Protein 4XE2 (pdb70)

Sequence (221 aa):
GRDLYDDMMAESSQVEERFTTFQAEINQLMSSLIINTFYSNKEVFLRELISSSNASDALDKIRYQSLTDASVLESKTTELEIKKIIPDKTAKKTLTLIDSGIGMTKTDMMMVKNLGTIARSGTKNFMEQLQSGAADISMIGQFGVGFYSAYLVADTVIIVHSKNNDDEEQYVWESSAGGEEFTIALDHTEPLGRGTKIVLHMKEDQLDYLDETTKIKNLVKKHSEFIQYPISSLLLLTTIIKK

Structure (mmCIF, N/CA/C/O backbone):
data_4XE2
#
_entry.id   4XE2
#
_cell.length_a   41.913
_cell.length_b   46.630
_cell.length_c   59.787
_cell.angle_alpha   90.00
_cell.angle_beta   107.12
_cell.angle_gamma   90.00
#
_symmetry.space_group_name_H-M   'P 1 21 1'
#
loop_
_entity.id
_entity.type
_entity.pdbx_description
1 polymer 'Heat shock cognate 90 kDa protein'
2 water water
#
loop_
_atom_site.group_PDB
_atom_site.id
_atom_site.type_symbol
_atom_site.label_atom_id
_atom_site.label_alt_id
_atom_site.label_comp_id
_atom_site.label_asym_id
_atom_site.label_entity_id
_atom_site.label_seq_id
_atom_site.pdbx_PDB_ins_code
_atom_site.Cartn_x
_atom_site.Cartn_y
_atom_site.Cartn_z
_atom_site.occupancy
_atom_site.B_iso_or_equiv
_atom_site.auth_seq_id
_atom_site.auth_comp_id
_atom_site.auth_asym_id
_atom_site.auth_atom_id
_atom_site.pdbx_PDB_model_num
ATOM 1 N N . GLY A 1 22 ? 7.697 10.130 58.390 0.50 23.20 -14 GLY A N 1
ATOM 2 C CA . GLY A 1 22 ? 7.518 11.534 57.927 0.50 22.87 -14 GLY A CA 1
ATOM 3 C C . GLY A 1 22 ? 7.338 11.632 56.428 0.50 22.82 -14 GLY A C 1
ATOM 4 O O . GLY A 1 22 ? 6.877 12.648 55.920 0.50 22.60 -14 GLY A O 1
ATOM 5 N N . ARG A 1 23 ? 7.714 10.576 55.716 0.50 22.83 -13 ARG A N 1
ATOM 6 C CA . ARG A 1 23 ? 7.508 10.521 54.272 1.00 23.18 -13 ARG A CA 1
ATOM 7 C C . ARG A 1 23 ? 6.060 10.187 53.974 1.00 22.51 -13 ARG A C 1
ATOM 8 O O . ARG A 1 23 ? 5.484 9.274 54.574 1.00 23.04 -13 ARG A O 1
ATOM 16 N N . ASP A 1 24 ? 5.473 10.929 53.043 1.00 21.42 -12 ASP A N 1
ATOM 17 C CA . ASP A 1 24 ? 4.040 10.848 52.803 1.00 20.75 -12 ASP A CA 1
ATOM 18 C C . ASP A 1 24 ? 3.636 11.237 51.380 1.00 20.07 -12 ASP A C 1
ATOM 19 O O . ASP A 1 24 ? 2.490 11.621 51.153 1.00 20.11 -12 ASP A O 1
ATOM 24 N N . LEU A 1 25 ? 4.555 11.119 50.420 1.00 19.70 -11 LEU A N 1
ATOM 25 C CA . LEU A 1 25 ? 4.263 11.526 49.040 1.00 18.81 -11 LEU A CA 1
ATOM 26 C C . LEU A 1 25 ? 3.041 10.808 48.464 1.00 18.37 -11 LEU A C 1
ATOM 27 O O . LEU A 1 25 ? 2.255 11.401 47.726 1.00 18.49 -11 LEU A O 1
ATOM 32 N N . TYR A 1 26 ? 2.881 9.541 48.830 1.00 18.10 -10 TYR A N 1
ATOM 33 C CA . TYR A 1 26 ? 1.789 8.725 48.325 1.00 18.63 -10 TYR A CA 1
ATOM 34 C C . TYR A 1 26 ? 0.690 8.482 49.352 1.00 19.55 -10 TYR A C 1
ATOM 35 O O . TYR A 1 26 ? -0.189 7.648 49.131 1.00 20.33 -10 TYR A O 1
ATOM 44 N N . ASP A 1 27 ? 0.735 9.198 50.472 1.00 20.40 -9 ASP A N 1
ATOM 45 C CA . ASP A 1 27 ? -0.319 9.064 51.475 1.00 21.35 -9 ASP A CA 1
ATOM 46 C C . ASP A 1 27 ? -1.611 9.699 50.968 1.00 21.88 -9 ASP A C 1
ATOM 47 O O . ASP A 1 27 ? -1.586 10.679 50.214 1.00 22.30 -9 ASP A O 1
ATOM 52 N N . ASP A 1 28 ? -2.744 9.123 51.361 1.00 22.34 -8 ASP A N 1
ATOM 53 C CA . ASP A 1 28 ? -4.042 9.722 51.062 1.00 22.84 -8 ASP A CA 1
ATOM 54 C C . ASP A 1 28 ? -4.213 11.004 51.867 1.00 23.38 -8 ASP A C 1
ATOM 55 O O . ASP A 1 28 ? -4.865 11.942 51.416 1.00 24.59 -8 ASP A O 1
ATOM 60 N N . MET A 1 37 ? 3.732 16.568 12.004 1.00 24.45 1 MET A N 1
ATOM 61 C CA A MET A 1 37 ? 3.672 17.515 13.112 0.50 23.73 1 MET A CA 1
ATOM 62 C CA B MET A 1 37 ? 3.617 17.542 13.089 0.50 23.87 1 MET A CA 1
ATOM 63 C C . MET A 1 37 ? 3.028 16.882 14.332 1.00 23.12 1 MET A C 1
ATOM 64 O O . MET A 1 37 ? 1.980 16.243 14.247 1.00 23.86 1 MET A O 1
ATOM 73 N N . ALA A 1 38 ? 3.688 17.043 15.474 1.00 21.15 2 ALA A N 1
ATOM 74 C CA . ALA A 1 38 ? 3.168 16.524 16.729 1.00 19.55 2 ALA A CA 1
ATOM 75 C C . ALA A 1 38 ? 2.426 17.645 17.432 1.00 18.42 2 ALA A C 1
ATOM 76 O O . ALA A 1 38 ? 2.833 18.804 17.354 1.00 17.93 2 ALA A O 1
ATOM 78 N N . GLU A 1 39 ? 1.332 17.310 18.103 1.00 17.21 3 GLU A N 1
ATOM 79 C CA . GLU A 1 39 ? 0.566 18.278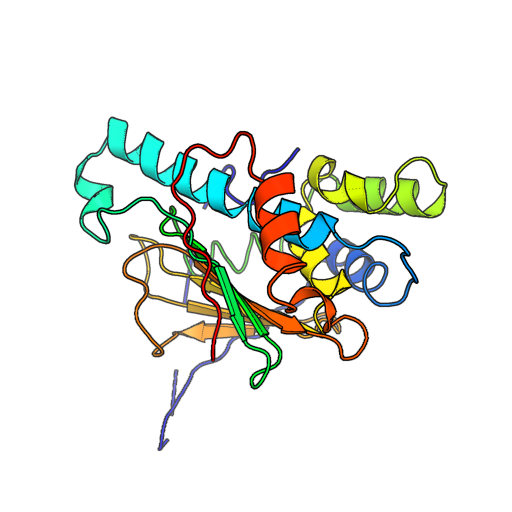 18.884 1.00 17.11 3 GLU A CA 1
ATOM 80 C C . GLU A 1 39 ? 0.525 17.814 20.324 1.00 16.56 3 GLU A C 1
ATOM 81 O O . GLU A 1 39 ? 0.400 16.607 20.606 1.00 17.71 3 GLU A O 1
ATOM 87 N N . SER A 1 40 ? 0.619 18.760 21.247 1.00 15.97 4 SER A N 1
ATOM 88 C CA A SER A 1 40 ? 0.581 18.443 22.673 0.50 15.49 4 SER A CA 1
ATOM 89 C CA B SER A 1 40 ? 0.542 18.431 22.656 0.50 15.82 4 SER A CA 1
ATOM 90 C C . SER A 1 40 ? -0.159 19.545 23.411 1.00 15.10 4 SER A C 1
ATOM 91 O O . SER A 1 40 ? 0.078 20.735 23.169 1.00 15.26 4 SER A O 1
ATOM 96 N N . GLN A 1 41 ? -1.039 19.150 24.316 1.00 14.76 5 GLN A N 1
ATOM 97 C CA . GLN A 1 41 ? -1.698 20.085 25.203 1.00 14.86 5 GLN A CA 1
ATOM 98 C C . GLN A 1 41 ? -0.913 20.094 26.511 1.00 14.39 5 GLN A C 1
ATOM 99 O O . GLN A 1 41 ? -0.716 19.043 27.132 1.00 16.00 5 GLN A O 1
ATOM 105 N N . VAL A 1 42 ? -0.477 21.277 26.929 1.00 13.56 6 VAL A N 1
ATOM 106 C CA . VAL A 1 42 ? 0.343 21.436 28.134 1.00 13.69 6 VAL A CA 1
ATOM 107 C C . VAL A 1 42 ? -0.383 22.360 29.114 1.00 13.68 6 VAL A C 1
ATOM 108 O O . VAL A 1 42 ? -0.929 23.392 28.721 1.00 15.05 6 VAL A O 1
ATOM 112 N N . GLU A 1 43 ? -0.417 21.984 30.386 1.00 13.98 7 GLU A N 1
ATOM 113 C CA A GLU A 1 43 ? -0.978 22.864 31.401 0.50 13.93 7 GLU A CA 1
ATOM 114 C CA B GLU A 1 43 ? -0.984 22.843 31.420 0.50 14.36 7 GLU A CA 1
ATOM 115 C C . GLU A 1 43 ? 0.109 23.323 32.363 1.00 14.28 7 GLU A C 1
ATOM 116 O O . GLU A 1 43 ? 0.941 22.530 32.798 1.00 13.43 7 GLU A O 1
ATOM 127 N N . ARG A 1 44 ? 0.096 24.616 32.666 1.00 14.76 8 ARG A N 1
ATOM 128 C CA . ARG A 1 44 ? 1.060 25.239 33.560 1.00 15.84 8 ARG A CA 1
ATOM 129 C C . ARG A 1 44 ? 0.416 25.450 34.915 1.00 15.73 8 ARG A C 1
ATOM 130 O O . ARG A 1 44 ? -0.759 25.832 35.004 1.00 16.70 8 ARG A O 1
ATOM 138 N N . PHE A 1 45 ? 1.199 25.224 35.962 1.00 14.87 9 PHE A N 1
ATOM 139 C CA . PHE A 1 45 ? 0.741 25.406 37.331 1.00 15.81 9 PHE A CA 1
ATOM 140 C C . PHE A 1 45 ? 1.793 26.163 38.110 1.00 15.66 9 PHE A C 1
ATOM 141 O O . PHE A 1 45 ? 2.982 26.126 37.780 1.00 16.53 9 PHE A O 1
ATOM 149 N N . THR A 1 46 ? 1.344 26.826 39.168 1.00 16.24 10 THR A N 1
ATOM 150 C CA A THR A 1 46 ? 2.199 27.584 40.072 0.50 16.08 10 THR A CA 1
ATOM 151 C CA B THR A 1 46 ? 2.262 27.527 40.042 0.50 16.13 10 THR A CA 1
ATOM 152 C C . THR A 1 46 ? 2.391 26.803 41.375 1.00 15.57 10 THR A C 1
ATOM 153 O O . THR A 1 46 ? 1.412 26.354 41.962 1.00 16.42 10 THR A O 1
ATOM 160 N N . PHE A 1 47 ? 3.631 26.679 41.841 1.00 15.35 11 PHE A N 1
ATOM 161 C CA . PHE A 1 47 ? 3.893 26.075 43.146 1.00 15.10 11 PHE A CA 1
ATOM 162 C C . PHE A 1 47 ? 3.251 26.872 44.278 1.00 15.39 11 PHE A C 1
ATOM 163 O O . PHE A 1 47 ? 3.272 28.106 44.273 1.00 15.72 11 PHE A O 1
ATOM 171 N N . GLN A 1 48 ? 2.670 26.162 45.236 1.00 15.47 12 GLN A N 1
ATOM 172 C CA . GLN A 1 48 ? 2.249 26.754 46.494 1.00 15.98 12 GLN A CA 1
ATOM 173 C C . GLN A 1 48 ? 3.423 27.580 47.060 1.00 16.03 12 GLN A C 1
ATOM 174 O O . GLN A 1 48 ? 4.590 27.202 46.904 1.00 15.85 12 GLN A O 1
ATOM 180 N N . ALA A 1 49 ? 3.114 28.701 47.708 1.00 16.50 13 ALA A N 1
ATOM 181 C CA . ALA A 1 49 ? 4.136 29.690 48.055 1.00 16.54 13 ALA A CA 1
ATOM 182 C C . ALA A 1 49 ? 5.301 29.148 48.894 1.00 16.50 13 ALA A C 1
ATOM 183 O O . ALA A 1 49 ? 6.452 29.466 48.617 1.00 16.29 13 ALA A O 1
ATOM 185 N N . GLU A 1 50 ? 4.997 28.354 49.918 1.00 16.39 14 GLU A N 1
ATOM 186 C CA . GLU A 1 50 ? 6.043 27.791 50.777 1.00 16.73 14 GLU A CA 1
ATOM 187 C C . GLU A 1 50 ? 6.883 26.730 50.055 1.00 16.03 14 GLU A C 1
ATOM 188 O O . GLU A 1 50 ? 8.083 26.619 50.297 1.00 16.32 14 GLU A O 1
ATOM 194 N N . ILE A 1 51 ? 6.257 25.965 49.162 1.00 15.25 15 ILE A N 1
ATOM 195 C CA . ILE A 1 51 ? 6.985 24.996 48.334 1.00 15.22 15 ILE A CA 1
ATOM 196 C C . ILE A 1 51 ? 7.938 25.744 47.405 1.00 15.42 15 ILE A C 1
ATOM 197 O O . ILE A 1 51 ? 9.097 25.359 47.261 1.00 15.43 15 ILE A O 1
ATOM 202 N N . ASN A 1 52 ? 7.465 26.836 46.806 1.00 15.81 16 ASN A N 1
ATOM 203 C CA . ASN A 1 52 ? 8.337 27.671 45.996 1.00 16.32 16 ASN A CA 1
ATOM 204 C C . ASN A 1 52 ? 9.542 28.173 46.797 1.00 16.60 16 ASN A C 1
ATOM 205 O O . ASN A 1 52 ? 10.679 28.100 46.330 1.00 16.03 16 ASN A O 1
ATOM 210 N N . GLN A 1 53 ? 9.277 28.670 48.008 1.00 16.44 17 GLN A N 1
ATOM 211 C CA . GLN A 1 53 ? 10.332 29.111 48.919 1.00 17.06 17 GLN A CA 1
ATOM 212 C C . GLN A 1 53 ? 11.336 27.990 49.205 1.00 16.42 17 GLN A C 1
ATOM 213 O O . GLN A 1 53 ? 12.549 28.212 49.179 1.00 16.56 17 GLN A O 1
ATOM 219 N N . LEU A 1 54 ? 10.825 26.788 49.469 1.00 15.52 18 LEU A N 1
ATOM 220 C CA . LEU A 1 54 ? 11.662 25.627 49.773 1.00 15.59 18 LEU A CA 1
ATOM 221 C C . LEU A 1 54 ? 12.558 25.267 48.600 1.00 15.60 18 LEU A C 1
ATOM 222 O O . LEU A 1 54 ? 13.755 25.018 48.773 1.00 15.41 18 LEU A O 1
ATOM 227 N N . MET A 1 55 ? 11.980 25.250 47.402 1.00 15.18 19 MET A N 1
ATOM 228 C CA . MET A 1 55 ? 12.767 24.968 46.209 1.00 16.00 19 MET A CA 1
ATOM 229 C C . MET A 1 55 ? 13.908 25.966 46.031 1.00 17.28 19 MET A C 1
ATOM 230 O O . MET A 1 55 ? 15.036 25.567 45.735 1.00 17.55 19 MET A O 1
ATOM 235 N N . SER A 1 56 ? 13.621 27.255 46.234 1.00 18.33 20 SER A N 1
ATOM 236 C CA A SER A 1 56 ? 14.642 28.301 46.148 0.50 19.28 20 SER A CA 1
ATOM 237 C CA B SER A 1 56 ? 14.649 28.292 46.138 0.50 19.37 20 SER A CA 1
ATOM 238 C C . SER A 1 56 ? 15.739 28.093 47.192 1.00 19.73 20 SER A C 1
ATOM 239 O O . SER A 1 56 ? 16.922 28.242 46.895 1.00 20.61 20 SER A O 1
ATOM 244 N N . LEU A 1 57 ? 15.334 27.756 48.415 1.00 19.68 21 LEU A N 1
ATOM 245 C CA . LEU A 1 57 ? 16.265 27.475 49.508 1.00 20.46 21 LEU A CA 1
ATOM 246 C C . LEU A 1 57 ? 17.178 26.287 49.192 1.00 20.40 21 LEU A C 1
ATOM 247 O O . LEU A 1 57 ? 18.358 26.303 49.536 1.00 21.12 21 LEU A O 1
ATOM 252 N N . ILE A 1 58 ? 16.619 25.267 48.541 1.00 19.71 22 ILE A N 1
ATOM 253 C CA . ILE A 1 58 ? 17.347 24.049 48.168 1.00 19.42 22 ILE A CA 1
ATOM 254 C C . ILE A 1 58 ? 18.328 24.312 47.025 1.00 20.37 22 ILE A C 1
ATOM 255 O O . ILE A 1 58 ? 19.428 23.748 46.982 1.00 20.88 22 ILE A O 1
ATOM 260 N N . ILE A 1 59 ? 17.925 25.188 46.111 1.00 21.47 23 ILE A N 1
ATOM 261 C CA . ILE A 1 59 ? 18.720 25.491 44.926 1.00 22.65 23 ILE A CA 1
ATOM 262 C C . ILE A 1 59 ? 19.805 26.540 45.202 1.00 23.61 23 ILE A C 1
ATOM 263 O O . ILE A 1 59 ? 20.965 26.336 44.839 1.00 23.99 23 ILE A O 1
ATOM 268 N N . ASN A 1 60 ? 19.435 27.633 45.871 1.00 24.73 24 ASN A N 1
ATOM 269 C CA . ASN A 1 60 ? 20.321 28.805 46.026 1.00 25.91 24 ASN A CA 1
ATOM 270 C C . ASN A 1 60 ? 21.238 28.810 47.257 1.00 26.15 24 ASN A C 1
ATOM 271 O O . ASN A 1 60 ? 21.924 29.808 47.523 1.00 26.52 24 ASN A O 1
ATOM 276 N N . THR A 1 61 ? 21.249 27.704 47.996 1.00 25.86 25 THR A N 1
ATOM 277 C CA . THR A 1 61 ? 22.079 27.551 49.191 1.00 25.95 25 THR A CA 1
ATOM 278 C C . THR A 1 61 ? 23.090 26.423 48.981 1.00 25.36 25 THR A C 1
ATOM 279 O O . THR A 1 61 ? 22.782 25.415 48.334 1.00 25.49 25 THR A O 1
ATOM 283 N N . PHE A 1 62 ? 24.293 26.594 49.528 1.00 24.69 26 PHE A N 1
ATOM 284 C CA . PHE A 1 62 ? 25.300 25.545 49.496 1.00 24.07 26 PHE A CA 1
ATOM 285 C C . PHE A 1 62 ? 25.024 24.498 50.571 1.00 23.41 26 PHE A C 1
ATOM 286 O O . PHE A 1 62 ? 24.775 24.832 51.727 1.00 23.64 26 PHE A O 1
ATOM 294 N N . TYR A 1 63 ? 25.076 23.231 50.167 1.00 22.34 27 TYR A N 1
ATOM 295 C CA . TYR A 1 63 ? 25.001 22.097 51.081 1.00 21.40 27 TYR A CA 1
ATOM 296 C C . TYR A 1 63 ? 26.147 21.167 50.761 1.00 21.39 27 TYR A C 1
ATOM 297 O O . TYR A 1 63 ? 26.364 20.812 49.598 1.00 21.80 27 TYR A O 1
ATOM 306 N N . SER A 1 64 ? 26.884 20.776 51.794 1.00 21.02 28 SER A N 1
ATOM 307 C CA . SER A 1 64 ? 28.087 19.986 51.607 1.00 21.42 28 SER A CA 1
ATOM 308 C C . SER A 1 64 ? 27.791 18.538 51.222 1.00 20.82 28 SER A C 1
ATOM 309 O O . SER A 1 64 ? 28.486 17.961 50.383 1.00 21.58 28 SER A O 1
ATOM 312 N N . ASN A 1 65 ? 26.760 17.964 51.837 1.00 19.88 29 ASN A N 1
ATOM 313 C CA . ASN A 1 65 ? 26.412 16.566 51.619 1.00 18.97 29 ASN A CA 1
ATOM 314 C C . ASN A 1 65 ? 24.983 16.434 51.109 1.00 17.72 29 ASN A C 1
ATOM 315 O O . ASN A 1 65 ? 24.026 16.644 51.849 1.00 18.24 29 ASN A O 1
ATOM 320 N N . LYS A 1 66 ? 24.861 16.080 49.835 1.00 16.58 30 LYS A N 1
ATOM 321 C CA . LYS A 1 66 ? 23.573 16.053 49.156 1.00 15.17 30 LYS A CA 1
ATOM 322 C C . LYS A 1 66 ? 23.031 14.638 48.929 1.00 14.57 30 LYS A C 1
ATOM 323 O O . LYS A 1 66 ? 22.038 14.469 48.214 1.00 14.11 30 LYS A O 1
ATOM 329 N N . GLU A 1 67 ? 23.652 13.636 49.558 1.00 14.34 31 GLU A N 1
ATOM 330 C CA . GLU A 1 67 ? 23.278 12.229 49.347 1.00 14.50 31 GLU A CA 1
ATOM 331 C C . GLU A 1 67 ? 21.815 11.918 49.667 1.00 13.37 31 GLU A C 1
ATOM 332 O O . GLU A 1 67 ? 21.259 10.944 49.151 1.00 12.72 31 GLU A O 1
ATOM 338 N N . VAL A 1 68 ? 21.194 12.736 50.508 1.00 12.49 32 VAL A N 1
ATOM 339 C CA . VAL A 1 68 ? 19.800 12.535 50.845 1.00 11.93 32 VAL A CA 1
ATOM 340 C C . VAL A 1 68 ? 18.912 12.443 49.598 1.00 11.32 32 VAL A C 1
ATOM 341 O O . VAL A 1 68 ? 17.870 11.789 49.644 1.00 11.29 32 VAL A O 1
ATOM 345 N N . PHE A 1 69 ? 19.296 13.097 48.497 1.00 10.58 33 PHE A N 1
ATOM 346 C CA . PHE A 1 69 ? 18.437 13.047 47.306 1.00 10.97 33 PHE A CA 1
ATOM 347 C C . PHE A 1 69 ? 18.163 11.589 46.896 1.00 10.38 33 PHE A C 1
ATOM 348 O O . PHE A 1 69 ? 17.048 11.266 46.470 1.00 10.10 33 PHE A O 1
ATOM 356 N N . LEU A 1 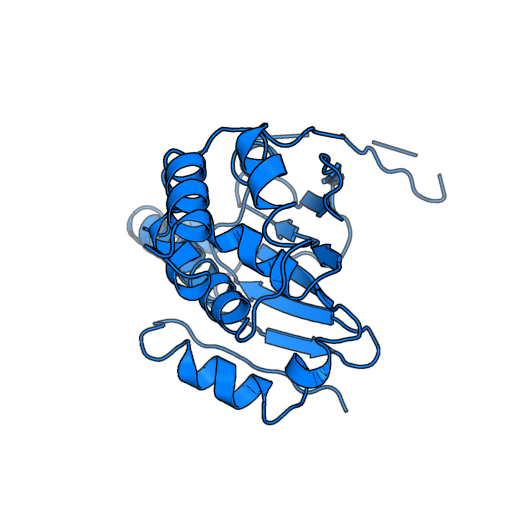70 ? 19.171 10.719 47.005 1.00 10.46 34 LEU A N 1
ATOM 357 C CA . LEU A 1 70 ? 19.010 9.339 46.570 1.00 10.91 34 LEU A CA 1
ATOM 358 C C . LEU A 1 70 ? 18.190 8.555 47.579 1.00 10.98 34 LEU A C 1
ATOM 359 O O . LEU A 1 70 ? 17.335 7.736 47.205 1.00 11.11 34 LEU A O 1
ATOM 364 N N . ARG A 1 71 ? 18.438 8.816 48.859 1.00 11.11 35 ARG A N 1
ATOM 365 C CA . ARG A 1 71 ? 17.631 8.209 49.903 1.00 12.00 35 ARG A CA 1
ATOM 366 C C . ARG A 1 71 ? 16.138 8.486 49.677 1.00 11.48 35 ARG A C 1
ATOM 367 O O . ARG A 1 71 ? 15.320 7.577 49.782 1.00 11.77 35 ARG A O 1
ATOM 375 N N . GLU A 1 72 ? 15.796 9.729 49.351 1.00 10.88 36 GLU A N 1
ATOM 376 C CA . GLU A 1 72 ? 14.399 10.105 49.143 1.00 11.21 36 GLU A CA 1
ATOM 377 C C . GLU A 1 72 ? 13.814 9.473 47.883 1.00 10.26 36 GLU A C 1
ATOM 378 O O . GLU A 1 72 ? 12.671 9.022 47.909 1.00 10.85 36 GLU A O 1
ATOM 384 N N . LEU A 1 73 ? 14.589 9.402 46.799 1.00 10.21 37 LEU A N 1
ATOM 385 C CA . LEU A 1 73 ? 14.090 8.766 45.589 1.00 10.56 37 LEU A CA 1
ATOM 386 C C . LEU A 1 73 ? 13.702 7.323 45.871 1.00 10.19 37 LEU A C 1
ATOM 387 O O . LEU A 1 73 ? 12.632 6.868 45.466 1.00 10.23 37 LEU A O 1
ATOM 392 N N . ILE A 1 74 ? 14.589 6.602 46.555 1.00 9.36 38 ILE A N 1
ATOM 393 C CA . ILE A 1 74 ? 14.363 5.195 46.844 1.00 10.25 38 ILE A CA 1
ATOM 394 C C . ILE A 1 74 ? 13.218 5.005 47.838 1.00 10.79 38 ILE A C 1
ATOM 395 O O . ILE A 1 74 ? 12.364 4.128 47.652 1.00 10.49 38 ILE A O 1
ATOM 400 N N . SER A 1 75 ? 13.184 5.820 48.883 1.00 11.06 39 SER A N 1
ATOM 401 C CA A SER A 1 75 ? 12.145 5.728 49.907 0.25 11.16 39 SER A CA 1
ATOM 402 C CA B SER A 1 75 ? 12.146 5.689 49.895 0.25 11.27 39 SER A CA 1
ATOM 403 C CA C SER A 1 75 ? 12.143 5.657 49.888 0.50 11.93 39 SER A CA 1
ATOM 404 C C . SER A 1 75 ? 10.760 5.995 49.331 1.00 11.16 39 SER A C 1
ATOM 405 O O . SER A 1 75 ? 9.789 5.307 49.648 1.00 11.84 39 SER A O 1
ATOM 412 N N . ASN A 1 76 ? 10.665 7.018 48.490 1.00 10.84 40 ASN A N 1
ATOM 413 C CA . ASN A 1 76 ? 9.386 7.341 47.880 1.00 11.06 40 ASN A CA 1
ATOM 414 C C . ASN A 1 76 ? 8.925 6.230 46.944 1.00 10.45 40 ASN A C 1
ATOM 415 O O . ASN A 1 76 ? 7.741 5.885 46.923 1.00 10.90 40 ASN A O 1
ATOM 420 N N . ALA A 1 77 ? 9.861 5.643 46.200 1.00 9.96 41 ALA A N 1
ATOM 421 C CA . ALA A 1 77 ? 9.556 4.494 45.354 1.00 9.59 41 ALA A CA 1
ATOM 422 C C . ALA A 1 77 ? 9.024 3.318 46.178 1.00 9.96 41 ALA A C 1
ATOM 423 O O . ALA A 1 77 ? 8.028 2.673 45.806 1.00 10.55 41 ALA A O 1
ATOM 425 N N . SER A 1 78 ? 9.669 3.058 47.310 1.00 10.54 42 SER A N 1
ATOM 426 C CA . SER A 1 78 ? 9.223 1.998 48.210 1.00 11.15 42 SER A CA 1
ATOM 427 C C . SER A 1 78 ? 7.803 2.253 48.726 1.00 10.93 42 SER A C 1
ATOM 428 O O . SER A 1 78 ? 6.996 1.327 48.782 1.00 11.26 42 SER A O 1
ATOM 431 N N . ASP A 1 79 ? 7.496 3.497 49.104 1.00 10.92 43 ASP A N 1
ATOM 432 C CA . ASP A 1 79 ? 6.133 3.846 49.513 1.00 11.26 43 ASP A CA 1
ATOM 433 C C . ASP A 1 79 ? 5.109 3.579 48.409 1.00 10.49 43 ASP A C 1
ATOM 434 O O . ASP A 1 79 ? 3.999 3.101 48.681 1.00 11.58 43 ASP A O 1
ATOM 439 N N . ALA A 1 80 ? 5.466 3.910 47.169 1.00 9.91 44 ALA A N 1
ATOM 440 C CA . ALA A 1 80 ? 4.567 3.676 46.045 1.00 9.42 44 ALA A CA 1
ATOM 441 C C . ALA A 1 80 ? 4.312 2.195 45.813 1.00 9.38 44 ALA A C 1
ATOM 442 O O . ALA A 1 80 ? 3.186 1.781 45.476 1.00 9.88 44 ALA A O 1
ATOM 444 N N . LEU A 1 81 ? 5.380 1.416 45.954 1.00 9.25 45 LEU A N 1
ATOM 445 C CA . LEU A 1 81 ? 5.308 -0.032 45.827 1.00 9.80 45 LEU A CA 1
ATOM 446 C C . LEU A 1 81 ? 4.462 -0.650 46.948 1.00 9.92 45 LEU A C 1
ATOM 447 O O . LEU A 1 81 ? 3.612 -1.517 46.694 1.00 10.14 45 LEU A O 1
ATOM 452 N N . ASP A 1 82 ? 4.679 -0.213 48.187 1.00 10.45 46 ASP A N 1
ATOM 453 C CA . ASP A 1 82 ? 3.819 -0.635 49.291 1.00 11.46 46 ASP A CA 1
ATOM 454 C C . ASP A 1 82 ? 2.350 -0.349 48.992 1.00 11.60 46 ASP A C 1
ATOM 455 O O . ASP A 1 82 ? 1.477 -1.196 49.225 1.00 11.82 46 ASP A O 1
ATOM 460 N N . LYS A 1 83 ? 2.060 0.850 48.489 1.00 11.52 47 LYS A N 1
ATOM 461 C CA . LYS A 1 83 ? 0.659 1.234 48.311 1.00 12.13 47 LYS A CA 1
ATOM 462 C C . LYS A 1 83 ? -0.061 0.291 47.341 1.00 12.23 47 LYS A C 1
ATOM 463 O O . LYS A 1 83 ? -1.161 -0.185 47.627 1.00 12.90 47 LYS A O 1
ATOM 469 N N . ILE A 1 84 ? 0.567 0.006 46.208 1.00 12.12 48 ILE A N 1
ATOM 470 C CA . ILE A 1 84 ? -0.052 -0.914 45.261 1.00 11.96 48 ILE A CA 1
ATOM 471 C C . ILE A 1 84 ? -0.044 -2.363 45.767 1.00 11.56 48 ILE A C 1
ATOM 472 O O . ILE A 1 84 ? -1.020 -3.099 45.545 1.00 12.07 48 ILE A O 1
ATOM 477 N N . ARG A 1 85 ? 1.026 -2.766 46.456 1.00 11.64 49 ARG A N 1
ATOM 478 C CA . ARG A 1 85 ? 1.087 -4.123 46.998 1.00 12.55 49 ARG A CA 1
ATOM 479 C C . ARG A 1 85 ? -0.048 -4.344 48.007 1.00 12.40 49 ARG A C 1
ATOM 480 O O . ARG A 1 85 ? -0.746 -5.363 47.957 1.00 13.46 49 ARG A O 1
ATOM 488 N N . TYR A 1 86 ? -0.245 -3.395 48.917 1.00 12.34 50 TYR A N 1
ATOM 489 C CA . TYR A 1 86 ? -1.334 -3.546 49.883 1.00 12.81 50 TYR A CA 1
ATOM 490 C C . TYR A 1 86 ? -2.709 -3.442 49.225 1.00 13.15 50 TYR A C 1
ATOM 491 O O . TYR A 1 86 ? -3.637 -4.127 49.646 1.00 13.69 50 TYR A O 1
ATOM 500 N N . GLN A 1 87 ? -2.853 -2.616 48.185 1.00 13.28 51 GLN A N 1
ATOM 501 C CA . GLN A 1 87 ? -4.118 -2.583 47.446 1.00 13.65 51 GLN A CA 1
ATOM 502 C C . GLN A 1 87 ? -4.391 -3.928 46.771 1.00 14.34 51 GLN A C 1
ATOM 503 O O . GLN A 1 87 ? -5.552 -4.339 46.665 1.00 15.05 51 GLN A O 1
ATOM 509 N N . SER A 1 88 ? -3.332 -4.632 46.373 1.00 14.83 52 SER A N 1
ATOM 510 C CA . SER A 1 88 ? -3.479 -5.938 45.737 1.00 16.18 52 SER A CA 1
ATOM 511 C C . SER A 1 88 ? -3.919 -7.033 46.697 1.00 16.25 52 SER A C 1
ATOM 512 O O . SER A 1 88 ? -4.381 -8.070 46.243 1.00 16.76 52 SER A O 1
ATOM 515 N N . LEU A 1 89 ? -3.774 -6.814 48.003 1.00 16.49 53 LEU A N 1
ATOM 516 C CA . LEU A 1 89 ? -4.221 -7.797 49.000 1.00 17.06 53 LEU A CA 1
ATOM 517 C C . LEU A 1 89 ? -5.733 -7.913 48.987 1.00 17.20 53 LEU A C 1
ATOM 518 O O . LEU A 1 89 ? -6.295 -9.000 49.189 1.00 17.95 53 LEU A O 1
ATOM 523 N N . THR A 1 90 ? -6.386 -6.777 48.788 1.00 17.10 54 THR A N 1
ATOM 524 C CA . THR A 1 90 ? -7.831 -6.682 48.853 1.00 17.08 54 THR A CA 1
ATOM 525 C C . THR A 1 90 ? -8.463 -6.631 47.454 1.00 17.49 54 THR A C 1
ATOM 526 O O . THR A 1 90 ? -9.665 -6.854 47.310 1.00 18.21 54 THR A O 1
ATOM 530 N N . ASP A 1 91 ? -7.652 -6.341 46.434 1.00 17.86 55 ASP A N 1
ATOM 531 C CA . ASP A 1 91 ? -8.089 -6.355 45.028 1.00 18.77 55 ASP A CA 1
ATOM 532 C C . ASP A 1 91 ? -6.936 -6.837 44.143 1.00 19.14 55 ASP A C 1
ATOM 533 O O . ASP A 1 91 ? -6.123 -6.037 43.673 1.00 19.07 55 ASP A O 1
ATOM 538 N N . ALA A 1 92 ? -6.867 -8.144 43.903 1.00 19.98 56 ALA A N 1
ATOM 539 C CA . ALA A 1 92 ? -5.730 -8.733 43.185 1.00 20.51 56 ALA A CA 1
ATOM 540 C C . ALA A 1 92 ? -5.542 -8.224 41.744 1.00 20.59 56 ALA A C 1
ATOM 541 O O . ALA A 1 92 ? -4.412 -8.192 41.233 1.00 21.51 56 ALA A O 1
ATOM 543 N N . SER A 1 93 ? -6.635 -7.800 41.114 1.00 20.17 57 SER A N 1
ATOM 544 C CA . SER A 1 93 ? -6.610 -7.375 39.711 1.00 19.86 57 SER A CA 1
ATOM 545 C C . SER A 1 93 ? -5.744 -6.147 39.440 1.00 18.97 57 SER A C 1
ATOM 546 O O . SER A 1 93 ? -5.372 -5.894 38.296 1.00 19.38 57 SER A O 1
ATOM 549 N N . VAL A 1 94 ? -5.423 -5.391 40.489 1.00 17.44 58 VAL A N 1
ATOM 550 C CA . VAL A 1 94 ? -4.702 -4.122 40.325 1.00 16.58 58 VAL A CA 1
ATOM 551 C C . VAL A 1 94 ? -3.286 -4.287 39.785 1.00 15.84 58 VAL A C 1
ATOM 552 O O . VAL A 1 94 ? -2.699 -3.319 39.295 1.00 14.91 58 VAL A O 1
ATOM 556 N N . LEU A 1 95 ? -2.745 -5.503 39.860 1.00 15.93 59 LEU A N 1
ATOM 557 C CA . LEU A 1 95 ? -1.402 -5.774 39.349 1.00 16.66 59 LEU A CA 1
ATOM 558 C C . LEU A 1 95 ? -1.348 -6.176 37.877 1.00 17.42 59 LEU A C 1
ATOM 559 O O . LEU A 1 95 ? -0.263 -6.303 37.325 1.00 18.11 59 LEU A O 1
ATOM 564 N N . GLU A 1 96 ? -2.502 -6.369 37.242 1.00 17.71 60 GLU A N 1
ATOM 565 C CA . GLU A 1 96 ? -2.539 -6.798 35.839 1.00 18.59 60 GLU A CA 1
ATOM 566 C C . GLU A 1 96 ? -1.788 -5.865 34.879 1.00 17.88 60 GLU A C 1
ATOM 567 O O . GLU A 1 96 ? -1.264 -6.299 33.853 1.00 18.26 60 GLU A O 1
ATOM 573 N N . SER A 1 97 ? -1.719 -4.583 35.236 1.00 16.75 61 SER A N 1
ATOM 574 C CA . SER A 1 97 ? -1.035 -3.569 34.424 1.00 15.92 61 SER A CA 1
ATOM 575 C C . SER A 1 97 ? 0.495 -3.710 34.412 1.00 15.99 61 SER A C 1
ATOM 576 O O . SER A 1 97 ? 1.162 -3.219 33.494 1.00 16.69 61 SER A O 1
ATOM 579 N N . LYS A 1 98 ? 1.038 -4.377 35.429 1.00 16.19 62 LYS A N 1
ATOM 580 C CA . LYS A 1 98 ? 2.474 -4.676 35.547 1.00 17.32 62 LYS A CA 1
ATOM 581 C C . LYS A 1 98 ? 2.641 -5.557 36.775 1.00 17.26 62 LYS A C 1
ATOM 582 O O . LYS A 1 98 ? 2.489 -5.099 37.907 1.00 16.83 62 LYS A O 1
ATOM 588 N N . THR A 1 99 ? 2.959 -6.831 36.561 1.00 17.40 63 THR A N 1
ATOM 589 C CA A THR A 1 99 ? 2.958 -7.733 37.695 0.50 18.22 63 THR A CA 1
ATOM 590 C CA B THR A 1 99 ? 3.042 -7.871 37.612 0.50 17.79 63 THR A CA 1
ATOM 591 C C . THR A 1 99 ? 4.170 -7.570 38.611 1.00 17.64 63 THR A C 1
ATOM 592 O O . THR A 1 99 ? 4.042 -7.761 39.820 1.00 17.91 63 THR A O 1
ATOM 599 N N . GLU A 1 100 ? 5.306 -7.143 38.068 1.00 17.03 64 GLU A N 1
ATOM 600 C CA . GLU A 1 100 ? 6.505 -6.942 38.873 1.00 17.01 64 GLU A CA 1
ATOM 601 C C . GLU A 1 100 ? 6.402 -5.740 39.810 1.00 15.84 64 GLU A C 1
ATOM 602 O O . GLU A 1 100 ? 5.831 -4.693 39.452 1.00 16.51 64 GLU A O 1
ATOM 608 N N . LEU A 1 101 ? 6.954 -5.914 41.012 1.00 14.34 65 LEU A N 1
ATOM 609 C CA . LEU A 1 101 ? 7.094 -4.832 41.993 1.00 13.66 65 LEU A CA 1
ATOM 610 C C . LEU A 1 101 ? 8.583 -4.589 42.234 1.00 12.86 65 LEU A C 1
ATOM 611 O O . LEU A 1 101 ? 9.231 -5.307 43.002 1.00 13.74 65 LEU A O 1
ATOM 616 N N . GLU A 1 102 ? 9.142 -3.608 41.534 1.00 12.53 66 GLU A N 1
ATOM 617 C CA . GLU A 1 102 ? 10.591 -3.473 41.484 1.00 12.61 66 GLU A CA 1
ATOM 618 C C . GLU A 1 102 ? 11.018 -2.049 41.227 1.00 11.49 66 GLU A C 1
ATOM 619 O O . GLU A 1 102 ? 10.201 -1.193 40.858 1.00 10.88 66 GLU A O 1
ATOM 625 N N . ILE A 1 103 ? 12.313 -1.822 41.425 1.00 10.94 67 ILE A N 1
ATOM 626 C CA . ILE A 1 103 ? 12.957 -0.529 41.226 1.00 10.58 67 ILE A CA 1
ATOM 627 C C . ILE A 1 103 ? 14.120 -0.684 40.243 1.00 10.27 67 ILE A C 1
ATOM 628 O O . ILE A 1 103 ? 14.891 -1.654 40.330 1.00 11.21 67 ILE A O 1
ATOM 633 N N . LYS A 1 104 ? 14.224 0.251 39.300 1.00 10.20 68 LYS A N 1
ATOM 634 C CA A LYS A 1 104 ? 15.343 0.299 38.362 0.50 10.21 68 LYS A CA 1
ATOM 635 C CA B LYS A 1 104 ? 15.345 0.298 38.368 0.50 10.19 68 LYS A CA 1
ATOM 636 C C . LYS A 1 104 ? 16.019 1.661 38.468 1.00 9.97 68 LYS A C 1
ATOM 637 O O . LYS A 1 104 ? 15.345 2.698 38.491 1.00 10.44 68 LYS A O 1
ATOM 644 N N . ILE A 1 105 ? 17.348 1.665 38.528 1.00 9.90 69 ILE A N 1
ATOM 645 C CA . ILE A 1 105 ? 18.127 2.902 38.644 1.00 9.63 69 ILE A CA 1
ATOM 646 C C . ILE A 1 105 ? 19.106 2.967 37.476 1.00 9.28 69 ILE A C 1
ATOM 647 O O . ILE A 1 105 ? 19.880 2.027 37.266 1.00 10.53 69 ILE A O 1
ATOM 652 N N . ILE A 1 106 ? 19.061 4.066 36.721 1.00 9.41 70 ILE A N 1
ATOM 653 C CA . ILE A 1 106 ? 19.846 4.195 35.497 1.00 10.60 70 ILE A CA 1
ATOM 654 C C . ILE A 1 106 ? 20.646 5.498 35.500 1.00 10.36 70 ILE A C 1
ATOM 655 O O . ILE A 1 106 ? 20.111 6.557 35.200 1.00 10.21 70 ILE A O 1
ATOM 660 N N . PRO A 1 107 ? 21.938 5.431 35.863 1.00 11.05 71 PRO A N 1
ATOM 661 C CA . PRO A 1 107 ? 22.823 6.567 35.673 1.00 12.11 71 PRO A CA 1
ATOM 662 C C . PRO A 1 107 ? 23.271 6.601 34.213 1.00 12.67 71 PRO A C 1
ATOM 663 O O . PRO A 1 107 ? 23.606 5.556 33.657 1.00 13.86 71 PRO A O 1
ATOM 667 N N . ASP A 1 108 ? 23.253 7.779 33.604 1.00 13.28 72 ASP A N 1
ATOM 668 C CA . ASP A 1 108 ? 23.548 7.913 32.177 1.00 13.74 72 ASP A CA 1
ATOM 669 C C . ASP A 1 108 ? 24.425 9.151 31.999 1.00 13.63 72 ASP A C 1
ATOM 670 O O . ASP A 1 108 ? 23.942 10.268 31.949 1.00 13.69 72 ASP A O 1
ATOM 675 N N . LYS A 1 109 ? 25.734 8.929 31.924 1.00 14.56 73 LYS A N 1
ATOM 676 C CA . LYS A 1 109 ? 26.689 10.027 31.846 1.00 15.52 73 LYS A CA 1
ATOM 677 C C . LYS A 1 109 ? 26.557 10.884 30.585 1.00 16.41 73 LYS A C 1
ATOM 678 O O . LYS A 1 109 ? 26.679 12.096 30.659 1.00 18.10 73 LYS A O 1
ATOM 684 N N . THR A 1 110 ? 26.295 10.261 29.437 1.00 17.39 74 THR A N 1
ATOM 685 C CA . THR A 1 110 ? 26.144 11.007 28.174 1.00 18.34 74 THR A CA 1
ATOM 686 C C . THR A 1 110 ? 24.954 11.969 28.231 1.00 17.41 74 THR A C 1
ATOM 687 O O . THR A 1 110 ? 25.051 13.143 27.847 1.00 18.07 74 THR A O 1
ATOM 691 N N . ALA A 1 111 ? 23.837 11.457 28.742 1.00 16.46 75 ALA A N 1
ATOM 692 C CA . ALA A 1 111 ? 22.625 12.236 28.889 1.00 15.64 75 ALA A CA 1
ATOM 693 C C . ALA A 1 111 ? 22.675 13.188 30.092 1.00 13.96 75 ALA A C 1
ATOM 694 O O . ALA A 1 111 ? 21.840 14.082 30.195 1.00 14.96 75 ALA A O 1
ATOM 696 N N . LYS A 1 112 ? 23.654 12.985 30.985 1.00 13.43 76 LYS A N 1
ATOM 697 C CA A LYS A 1 112 ? 23.748 13.698 32.271 0.50 12.73 76 LYS A CA 1
ATOM 698 C CA B LYS A 1 112 ? 23.743 13.713 32.259 0.50 12.78 76 LYS A CA 1
ATOM 699 C C . LYS A 1 112 ? 22.464 13.566 33.108 1.00 12.22 76 LYS A C 1
ATOM 700 O O . LYS A 1 112 ? 21.953 14.530 33.686 1.00 12.39 76 LYS A O 1
ATOM 711 N N . THR A 1 113 ? 21.946 12.341 33.176 1.00 11.33 77 THR A N 1
ATOM 712 C CA . THR A 1 113 ? 20.729 12.075 33.936 1.00 10.85 77 THR A CA 1
ATOM 713 C C . THR A 1 113 ? 20.910 10.892 34.878 1.00 10.33 77 THR A C 1
ATOM 714 O O . THR A 1 113 ? 21.690 9.964 34.616 1.00 10.35 77 THR A O 1
ATOM 718 N N . LEU A 1 114 ? 20.157 10.936 35.973 1.00 9.90 78 LEU A N 1
ATOM 719 C CA . LEU A 1 114 ? 19.925 9.771 36.817 1.00 10.07 78 LEU A CA 1
ATOM 720 C C . LEU A 1 114 ? 18.427 9.517 36.785 1.00 9.68 78 LEU A C 1
ATOM 721 O O . LEU A 1 114 ? 17.648 10.433 37.043 1.00 10.43 78 LEU A O 1
ATOM 726 N N . THR A 1 115 ? 18.035 8.296 36.452 1.00 9.77 79 THR A N 1
ATOM 727 C CA . THR A 1 115 ? 16.627 7.924 36.366 1.00 9.83 79 THR A CA 1
ATOM 728 C C . THR A 1 115 ? 16.321 6.849 37.398 1.00 9.23 79 THR A C 1
ATOM 729 O O . THR A 1 115 ? 17.084 5.890 37.548 1.00 9.65 79 THR A O 1
ATOM 733 N N . LEU A 1 116 ? 15.207 6.991 38.109 1.00 9.14 80 LEU A N 1
ATOM 734 C CA . LEU A 1 116 ? 14.726 5.924 38.970 1.00 9.44 80 LEU A CA 1
ATOM 735 C C . LEU A 1 116 ? 13.300 5.594 38.574 1.00 9.40 80 LEU A C 1
ATOM 736 O O . LEU A 1 116 ? 12.431 6.486 38.547 1.00 10.10 80 LEU A O 1
ATOM 741 N N . ILE A 1 117 ? 13.080 4.324 38.262 1.00 9.65 81 ILE A N 1
ATOM 742 C CA . ILE A 1 117 ? 11.779 3.834 37.849 1.00 11.08 81 ILE A CA 1
ATOM 743 C C . ILE A 1 117 ? 11.265 2.861 38.898 1.00 10.62 81 ILE A C 1
ATOM 744 O O . ILE A 1 117 ? 11.989 1.945 39.307 1.00 11.54 81 ILE A O 1
ATOM 749 N N . ASP A 1 118 ? 10.019 3.050 39.327 1.00 10.33 82 ASP A N 1
ATOM 750 C CA . ASP A 1 118 ? 9.351 2.078 40.184 1.00 10.11 82 ASP A CA 1
ATOM 751 C C . ASP A 1 118 ? 8.079 1.623 39.504 1.00 9.79 82 ASP A C 1
ATOM 752 O O . ASP A 1 118 ? 7.507 2.341 38.687 1.00 10.24 82 ASP A O 1
ATOM 757 N N . SER A 1 119 ? 7.649 0.412 39.839 1.00 9.16 83 SER A N 1
ATOM 758 C CA . SER A 1 119 ? 6.360 -0.113 39.382 1.00 9.53 83 SER A CA 1
ATOM 759 C C . SER A 1 119 ? 5.331 -0.042 40.520 1.00 9.27 83 SER A C 1
ATOM 760 O O . SER A 1 119 ? 4.478 -0.912 40.678 1.00 9.97 83 SER A O 1
ATOM 763 N N . GLY A 1 120 ? 5.387 1.044 41.282 1.00 9.05 84 GLY A N 1
ATOM 764 C CA . GLY A 1 120 ? 4.412 1.287 42.323 1.00 9.34 84 GLY A CA 1
ATOM 765 C C . GLY A 1 120 ? 3.062 1.766 41.814 1.00 9.17 84 GLY A C 1
ATOM 766 O O . GLY A 1 120 ? 2.709 1.582 40.643 1.00 9.60 84 GLY A O 1
ATOM 767 N N . ILE A 1 121 ? 2.308 2.404 42.696 1.00 9.55 85 ILE A N 1
ATOM 768 C CA . ILE A 1 121 ? 0.936 2.773 42.381 1.00 10.28 85 ILE A CA 1
ATOM 769 C C . ILE A 1 121 ? 0.808 3.791 41.233 1.00 9.59 85 ILE A C 1
ATOM 770 O O . ILE A 1 121 ? -0.181 3.793 40.510 1.00 10.14 85 ILE A O 1
ATOM 775 N N . GLY A 1 122 ? 1.804 4.650 41.063 1.00 9.14 86 GLY A N 1
ATOM 776 C CA . GLY A 1 122 ? 1.702 5.725 40.088 1.00 9.28 86 GLY A CA 1
ATOM 777 C C . GLY A 1 122 ? 0.761 6.832 40.529 1.00 9.20 86 GLY A C 1
ATOM 778 O O . GLY A 1 122 ? 0.046 6.710 41.538 1.00 9.83 86 GLY A O 1
ATOM 779 N N . MET A 1 123 ? 0.759 7.916 39.755 1.00 9.18 87 MET A N 1
ATOM 780 C CA . MET A 1 123 ? -0.031 9.101 40.043 1.00 8.97 87 MET A CA 1
ATOM 781 C C . MET A 1 123 ? -0.876 9.431 38.826 1.00 9.03 87 MET A C 1
ATOM 782 O O . MET A 1 123 ? -0.380 9.454 37.696 1.00 9.38 87 MET A O 1
ATOM 787 N N . THR A 1 124 ? -2.158 9.699 39.065 1.00 9.20 88 THR A N 1
ATOM 788 C CA . THR A 1 124 ? -3.009 10.292 38.037 1.00 9.87 88 THR A CA 1
ATOM 789 C C . THR A 1 124 ? -2.560 11.746 37.803 1.00 9.96 88 THR A C 1
ATOM 790 O O . THR A 1 124 ? -1.768 12.289 38.571 1.00 9.77 88 THR A O 1
ATOM 794 N N . LYS A 1 125 ? -3.098 12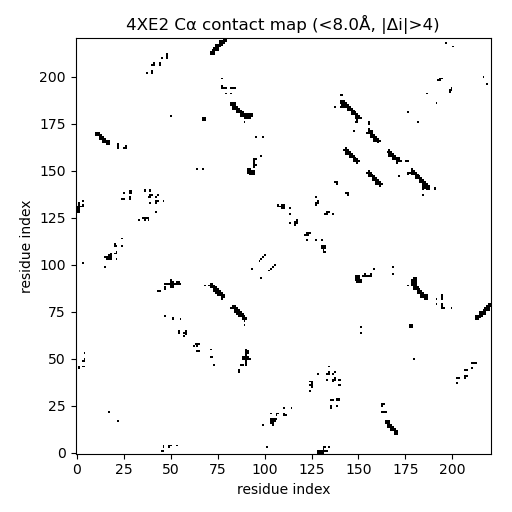.389 36.773 1.00 10.50 89 LYS A N 1
ATOM 795 C CA . LYS A 1 125 ? -2.785 13.791 36.536 1.00 11.07 89 LYS A CA 1
ATOM 796 C C . LYS A 1 125 ? -3.092 14.644 37.772 1.00 11.16 89 LYS A C 1
ATOM 797 O O . LYS A 1 125 ? -2.257 15.456 38.207 1.00 11.70 89 LYS A O 1
ATOM 803 N N . THR A 1 126 ? -4.277 14.475 38.349 1.00 11.58 90 THR A N 1
ATOM 804 C CA . THR A 1 126 ? -4.622 15.308 39.490 1.00 12.80 90 THR A CA 1
ATOM 805 C C . THR A 1 126 ? -3.796 14.965 40.724 1.00 11.50 90 THR A C 1
ATOM 806 O O . THR A 1 126 ? -3.500 15.858 41.511 1.00 12.17 90 THR A O 1
ATOM 810 N N . ASP A 1 127 ? -3.399 13.690 40.876 1.00 10.42 91 ASP A N 1
ATOM 811 C CA . ASP A 1 127 ? -2.449 13.319 41.937 1.00 10.76 91 ASP A CA 1
ATOM 812 C C . ASP A 1 127 ? -1.166 14.130 41.784 1.00 10.77 91 ASP A C 1
ATOM 813 O O . ASP A 1 127 ? -0.614 14.597 42.776 1.00 11.21 91 ASP A O 1
ATOM 818 N N . MET A 1 128 ? -0.659 14.266 40.554 1.00 10.72 92 MET A N 1
ATOM 819 C CA A MET A 1 128 ? 0.562 15.030 40.300 0.25 11.36 92 MET A CA 1
ATOM 820 C CA B MET A 1 128 ? 0.568 15.030 40.376 0.25 10.97 92 MET A CA 1
ATOM 821 C CA C MET A 1 128 ? 0.552 15.058 40.298 0.50 11.43 92 MET A CA 1
ATOM 822 C C . MET A 1 128 ? 0.346 16.525 40.621 1.00 11.62 92 MET A C 1
ATOM 823 O O . MET A 1 128 ? 1.178 17.170 41.274 1.00 12.33 92 MET A O 1
ATOM 836 N N . VAL A 1 129 ? -0.777 17.072 40.149 1.00 12.99 93 VAL A N 1
ATOM 837 C CA . VAL A 1 129 ? -1.113 18.468 40.411 1.00 14.08 93 VAL A CA 1
ATOM 838 C C . VAL A 1 129 ? -1.082 18.752 41.910 1.00 14.41 93 VAL A C 1
ATOM 839 O O . VAL A 1 129 ? -0.467 19.733 42.356 1.00 15.41 93 VAL A O 1
ATOM 843 N N . LYS A 1 130 ? -1.735 17.889 42.681 1.00 14.52 94 LYS A N 1
ATOM 844 C CA . LYS A 1 130 ? -1.889 18.126 44.113 1.00 15.58 94 LYS A CA 1
ATOM 845 C C . LYS A 1 130 ? -0.629 17.794 44.884 1.00 14.99 94 LYS A C 1
ATOM 846 O O . LYS A 1 130 ? -0.231 18.562 45.758 1.00 16.25 94 LYS A O 1
ATOM 852 N N . ASN A 1 131 ? -0.001 16.669 44.556 1.00 13.61 95 ASN A N 1
ATOM 853 C CA . ASN A 1 131 ? 1.067 16.134 45.385 1.00 13.63 95 ASN A CA 1
ATOM 854 C C . ASN A 1 131 ? 2.454 16.601 44.967 1.00 12.84 95 ASN A C 1
ATOM 855 O O . ASN A 1 131 ? 3.400 16.469 45.745 1.00 13.06 95 ASN A O 1
ATOM 860 N N . LEU A 1 132 ? 2.568 17.148 43.757 1.00 11.50 96 LEU A N 1
ATOM 861 C CA . LEU A 1 132 ? 3.835 17.689 43.257 1.00 12.02 96 LEU A CA 1
ATOM 862 C C . LEU A 1 132 ? 3.786 19.195 43.027 1.00 12.44 96 LEU A C 1
ATOM 863 O O . LEU A 1 132 ? 4.402 19.726 42.100 1.00 12.64 96 LEU A O 1
ATOM 868 N N . GLY A 1 133 ? 3.051 19.897 43.879 1.00 12.43 97 GLY A N 1
ATOM 869 C CA . GLY A 1 133 ? 3.361 21.299 44.052 1.00 13.29 97 GLY A CA 1
ATOM 870 C C . GLY A 1 133 ? 2.286 22.315 44.349 1.00 13.77 97 GLY A C 1
ATOM 871 O O . GLY A 1 133 ? 2.609 23.379 44.862 1.00 14.45 97 GLY A O 1
ATOM 872 N N . THR A 1 134 ? 1.023 22.019 44.045 1.00 14.39 98 THR A N 1
ATOM 873 C CA . THR A 1 134 ? -0.006 23.067 44.238 1.00 15.52 98 THR A CA 1
ATOM 874 C C . THR A 1 134 ? -0.589 23.150 45.644 1.00 16.30 98 THR A C 1
ATOM 875 O O . THR A 1 134 ? -1.017 24.225 46.072 1.00 17.51 98 THR A O 1
ATOM 879 N N . ILE A 1 135 ? -0.644 22.022 46.344 1.00 16.66 99 ILE A N 1
ATOM 880 C CA . ILE A 1 135 ? -1.264 21.968 47.673 1.00 17.33 99 ILE A CA 1
ATOM 881 C C . ILE A 1 135 ? -0.202 22.104 48.766 1.00 17.14 99 ILE A C 1
ATOM 882 O O . ILE A 1 135 ? 0.874 21.479 48.706 1.00 17.10 99 ILE A O 1
ATOM 887 N N . ALA A 1 136 ? -0.501 22.937 49.759 1.00 17.72 100 ALA A N 1
ATOM 888 C CA . ALA A 1 136 ? 0.398 23.124 50.887 1.00 17.76 100 ALA A CA 1
ATOM 889 C C . ALA A 1 136 ? 0.687 21.810 51.609 1.00 18.29 100 ALA A C 1
ATOM 890 O O . ALA A 1 136 ? -0.164 20.923 51.697 1.00 19.13 100 ALA A O 1
ATOM 892 N N . ARG A 1 137 ? 1.909 21.693 52.113 1.00 18.74 101 ARG A N 1
ATOM 893 C CA . ARG A 1 137 ? 2.305 20.567 52.943 1.00 19.39 101 ARG A CA 1
ATOM 894 C C . ARG A 1 137 ? 2.491 21.077 54.366 1.00 19.18 101 ARG A C 1
ATOM 895 O O . ARG A 1 137 ? 3.029 22.165 54.573 1.00 18.88 101 ARG A O 1
ATOM 903 N N . SER A 1 138 ? 2.067 20.277 55.339 1.00 18.97 102 SER A N 1
ATOM 904 C CA . SER A 1 138 ? 2.058 20.694 56.746 1.00 18.98 102 SER A CA 1
ATOM 905 C C . SER A 1 138 ? 3.430 21.098 57.306 1.00 18.55 102 SER A C 1
ATOM 906 O O . SER A 1 138 ? 3.522 21.993 58.149 1.00 19.25 102 SER A O 1
ATOM 908 N N . GLY A 1 139 ? 4.491 20.455 56.822 1.00 17.65 103 GLY A N 1
ATOM 909 C CA . GLY A 1 139 ? 5.824 20.628 57.400 1.00 16.19 103 GLY A CA 1
ATOM 910 C C . GLY A 1 139 ? 6.766 21.601 56.726 1.00 15.19 103 GLY A C 1
ATOM 911 O O . GLY A 1 139 ? 7.885 21.804 57.201 1.00 15.37 103 GLY A O 1
ATOM 912 N N . THR A 1 140 ? 6.330 22.217 55.629 1.00 14.84 104 THR A N 1
ATOM 913 C CA . THR A 1 140 ? 7.236 23.025 54.821 1.00 14.41 104 THR A CA 1
ATOM 914 C C . THR A 1 140 ? 7.826 24.216 55.574 1.00 14.64 104 THR A C 1
ATOM 915 O O . THR A 1 140 ? 9.047 24.402 55.577 1.00 15.04 104 THR A O 1
ATOM 919 N N . LYS A 1 141 ? 6.957 25.031 56.174 1.00 15.39 105 LYS A N 1
ATOM 920 C CA . LYS A 1 141 ? 7.382 26.222 56.908 1.00 15.94 105 LYS A CA 1
ATOM 921 C C . LYS A 1 141 ? 8.321 25.872 58.053 1.00 15.39 105 LYS A C 1
ATOM 922 O O . LYS A 1 141 ? 9.388 26.473 58.192 1.00 15.80 105 LYS A O 1
ATOM 926 N N . ASN A 1 142 ? 7.914 24.898 58.862 1.00 15.37 106 ASN A N 1
ATOM 927 C CA . ASN A 1 142 ? 8.710 24.505 60.007 1.00 15.39 106 ASN A CA 1
ATOM 928 C C . ASN A 1 142 ? 10.059 23.904 59.589 1.00 14.83 106 ASN A C 1
ATOM 929 O O . ASN A 1 142 ? 11.076 24.181 60.236 1.00 15.25 106 ASN A O 1
ATOM 934 N N . PHE A 1 143 ? 10.087 23.130 58.497 1.00 14.32 107 PHE A N 1
ATOM 935 C CA . PHE A 1 143 ? 11.365 22.651 57.976 1.00 13.89 107 PHE A CA 1
ATOM 936 C C . PHE A 1 143 ? 12.314 23.795 57.619 1.00 14.09 107 PHE A C 1
ATOM 937 O O . PHE A 1 143 ? 13.493 23.783 57.986 1.00 14.18 107 PHE A O 1
ATOM 945 N N . MET A 1 144 ? 11.799 24.784 56.896 1.00 14.54 108 MET A N 1
ATOM 946 C CA . MET A 1 144 ? 12.634 25.905 56.484 1.00 14.91 108 MET A CA 1
ATOM 947 C C . MET A 1 144 ? 13.155 26.703 57.683 1.00 15.06 108 MET A C 1
ATOM 948 O O . MET A 1 144 ? 14.308 27.135 57.687 1.00 15.46 108 MET A O 1
ATOM 953 N N . GLU A 1 145 ? 12.309 26.884 58.694 1.00 14.76 109 GLU A N 1
ATOM 954 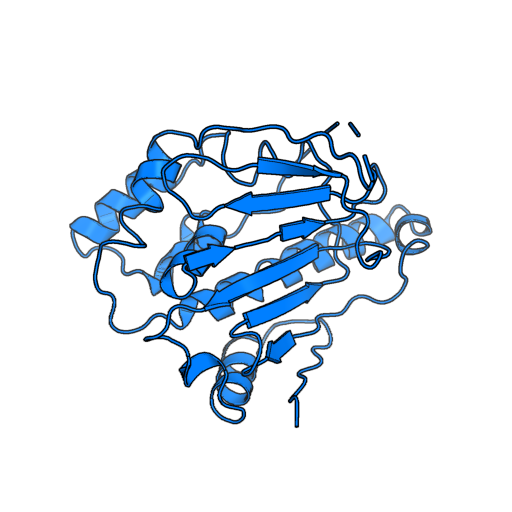C CA . GLU A 1 145 ? 12.745 27.525 59.934 1.00 14.68 109 GLU A CA 1
ATOM 955 C C . GLU A 1 145 ? 13.883 26.766 60.598 1.00 14.17 109 GLU A C 1
ATOM 956 O O . GLU A 1 145 ? 14.859 27.375 61.062 1.00 14.67 109 GLU A O 1
ATOM 962 N N . GLN A 1 146 ? 13.760 25.442 60.650 1.00 13.82 110 GLN A N 1
ATOM 963 C CA . GLN A 1 146 ? 14.799 24.632 61.269 1.00 13.99 110 GLN A CA 1
ATOM 964 C C . GLN A 1 146 ? 16.108 24.594 60.466 1.00 14.80 110 GLN A C 1
ATOM 965 O O . GLN A 1 146 ? 17.190 24.546 61.049 1.00 14.80 110 GLN A O 1
ATOM 971 N N . LEU A 1 147 ? 16.017 24.645 59.136 1.00 15.84 111 LEU A N 1
ATOM 972 C CA . LEU A 1 147 ? 17.222 24.771 58.307 1.00 17.30 111 LEU A CA 1
ATOM 973 C C . LEU 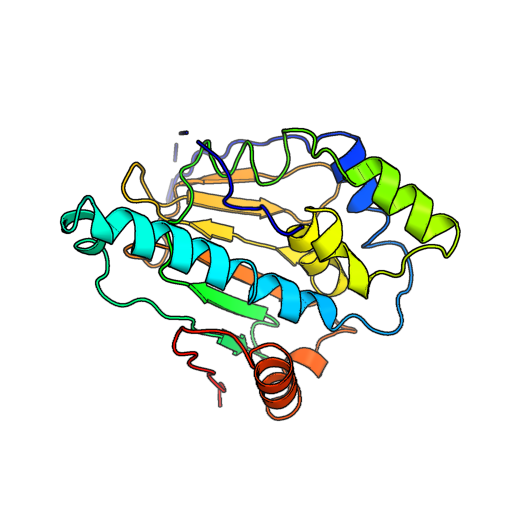A 1 147 ? 17.953 26.079 58.569 1.00 18.19 111 LEU A C 1
ATOM 974 O O . LEU A 1 147 ? 19.182 26.105 58.699 1.00 19.07 111 LEU A O 1
ATOM 979 N N . GLN A 1 148 ? 17.191 27.164 58.647 1.00 18.50 112 GLN A N 1
ATOM 980 C CA . GLN A 1 148 ? 17.761 28.481 58.896 1.00 18.96 112 GLN A CA 1
ATOM 981 C C . GLN A 1 148 ? 18.423 28.575 60.270 1.00 18.56 112 GLN A C 1
ATOM 982 O O . GLN A 1 148 ? 19.470 29.211 60.422 1.00 19.29 112 GLN A O 1
ATOM 984 N N . SER A 1 149 ? 17.813 27.940 61.266 1.00 17.46 113 SER A N 1
ATOM 985 C CA . SER A 1 149 ? 18.299 28.025 62.639 1.00 16.59 113 SER A CA 1
ATOM 986 C C . SER A 1 149 ? 19.462 27.088 62.938 1.00 16.30 113 SER A C 1
ATOM 987 O O . SER A 1 149 ? 20.287 27.394 63.790 1.00 16.46 113 SER A O 1
ATOM 990 N N . GLY A 1 150 ? 19.521 25.945 62.263 1.00 15.80 114 GLY A N 1
ATOM 991 C CA . GLY A 1 150 ? 20.479 24.901 62.612 1.00 15.11 114 GLY A CA 1
ATOM 992 C C . GLY A 1 150 ? 19.859 23.713 63.339 1.00 14.01 114 GLY A C 1
ATOM 993 O O . GLY A 1 150 ? 20.539 22.719 63.576 1.00 15.11 114 GLY A O 1
ATOM 994 N N . ALA A 1 151 ? 18.574 23.804 63.679 1.00 13.60 115 ALA A N 1
ATOM 995 C CA . ALA A 1 151 ? 17.859 22.714 64.347 1.00 13.25 115 ALA A CA 1
ATOM 996 C C . ALA A 1 151 ? 17.720 21.458 63.480 1.00 13.42 115 ALA A C 1
ATOM 997 O O . ALA A 1 151 ? 17.582 20.360 64.004 1.00 14.08 115 ALA A O 1
ATOM 999 N N . ALA A 1 152 ? 17.714 21.640 62.162 1.00 13.53 116 ALA A N 1
ATOM 1000 C CA . ALA A 1 152 ? 17.706 20.529 61.222 1.00 13.78 116 ALA A CA 1
ATOM 1001 C C . ALA A 1 152 ? 18.727 20.792 60.140 1.00 14.04 116 ALA A C 1
ATOM 1002 O O . ALA A 1 152 ? 19.086 21.942 59.859 1.00 15.11 116 ALA A O 1
ATOM 1004 N N . ASP A 1 153 ? 19.197 19.711 59.531 1.00 13.96 117 ASP A N 1
ATOM 1005 C CA . ASP A 1 153 ? 20.010 19.822 58.336 1.00 14.50 117 ASP A CA 1
ATOM 1006 C C . ASP A 1 153 ? 19.263 19.189 57.168 1.00 14.34 117 ASP A C 1
ATOM 1007 O O . ASP A 1 153 ? 18.224 18.541 57.344 1.00 13.64 117 ASP A O 1
ATOM 1012 N N . ILE A 1 154 ? 19.803 19.388 55.978 1.00 14.47 118 ILE A N 1
ATOM 1013 C CA . ILE A 1 154 ? 19.134 18.983 54.753 1.00 14.70 118 ILE A CA 1
ATOM 1014 C C . ILE A 1 154 ? 18.859 17.475 54.713 1.00 14.32 118 ILE A C 1
ATOM 1015 O O . ILE A 1 154 ? 17.888 17.052 54.085 1.00 14.64 118 ILE A O 1
ATOM 1020 N N . SER A 1 155 ? 19.685 16.673 55.394 1.00 14.17 119 SER A N 1
ATOM 1021 C CA . SER A 1 155 ? 19.506 15.215 55.408 1.00 14.66 119 SER A CA 1
ATOM 1022 C C . SER A 1 155 ? 18.196 14.772 56.068 1.00 13.84 119 SER A C 1
ATOM 1023 O O . SER A 1 155 ? 17.779 13.618 55.919 1.00 14.41 119 SER A O 1
ATOM 1026 N N . MET A 1 156 ? 17.562 15.693 56.798 1.00 13.61 120 MET A N 1
ATOM 1027 C CA . MET A 1 156 ? 16.354 15.398 57.567 1.00 13.50 120 MET A CA 1
ATOM 1028 C C . MET A 1 156 ? 15.077 15.767 56.816 1.00 13.21 120 MET A C 1
ATOM 1029 O O . MET A 1 156 ? 13.972 15.627 57.350 1.00 13.18 120 MET A O 1
ATOM 1034 N N . ILE A 1 157 ? 15.228 16.220 55.576 1.00 13.01 121 ILE A N 1
ATOM 1035 C CA . ILE A 1 157 ? 14.092 16.692 54.790 1.00 13.69 121 ILE A CA 1
ATOM 1036 C C . ILE A 1 157 ? 12.930 15.685 54.736 1.00 13.72 121 ILE A C 1
ATOM 1037 O O . ILE A 1 157 ? 11.763 16.084 54.805 1.00 13.72 121 ILE A O 1
ATOM 1042 N N . GLY A 1 158 ? 13.241 14.388 54.659 1.00 14.33 122 GLY A N 1
ATOM 1043 C CA . GLY A 1 158 ? 12.214 13.362 54.559 1.00 14.87 122 GLY A CA 1
ATOM 1044 C C . GLY A 1 158 ? 11.262 13.343 55.735 1.00 15.23 122 GLY A C 1
ATOM 1045 O O . GLY A 1 158 ? 10.073 13.062 55.568 1.00 15.82 122 GLY A O 1
ATOM 1046 N N . GLN A 1 159 ? 11.785 13.675 56.919 1.00 15.65 123 GLN A N 1
ATOM 1047 C CA . GLN A 1 159 ? 10.994 13.718 58.162 1.00 15.50 123 GLN A CA 1
ATOM 1048 C C . GLN A 1 159 ? 9.868 14.746 58.117 1.00 15.01 123 GLN A C 1
ATOM 1049 O O . GLN A 1 159 ? 8.909 14.649 58.879 1.00 15.56 123 GLN A O 1
ATOM 1055 N N . PHE A 1 160 ? 10.006 15.732 57.238 1.00 14.12 124 PHE A N 1
ATOM 1056 C CA . PHE A 1 160 ? 9.084 16.860 57.169 1.00 13.97 124 PHE A CA 1
ATOM 1057 C C . PHE A 1 160 ? 8.090 16.751 56.017 1.00 13.82 124 PHE A C 1
ATOM 1058 O O . PHE A 1 160 ? 7.356 17.700 55.746 1.00 14.41 124 PHE A O 1
ATOM 1066 N N . GLY A 1 161 ? 8.088 15.602 55.338 1.00 14.14 125 GLY A N 1
ATOM 1067 C CA . GLY A 1 161 ? 7.116 15.313 54.289 1.00 14.38 125 GLY A CA 1
ATOM 1068 C C . GLY A 1 161 ? 7.315 16.056 52.982 1.00 13.89 125 GLY A C 1
ATOM 1069 O O . GLY A 1 161 ? 6.394 16.144 52.166 1.00 15.27 125 GLY A O 1
ATOM 1070 N N . VAL A 1 162 ? 8.525 16.552 52.752 1.00 13.08 126 VAL A N 1
ATOM 1071 C CA . VAL A 1 162 ? 8.826 17.317 51.543 1.00 12.84 126 VAL A CA 1
ATOM 1072 C C . VAL A 1 162 ? 10.087 16.775 50.853 1.00 12.25 126 VAL A C 1
ATOM 1073 O O . VAL A 1 162 ? 10.752 17.478 50.100 1.00 12.22 126 VAL A O 1
ATOM 1077 N N . GLY A 1 163 ? 10.396 15.511 51.123 1.00 11.55 127 GLY A N 1
ATOM 1078 C CA . GLY A 1 163 ? 11.577 14.857 50.567 1.00 10.99 127 GLY A CA 1
ATOM 1079 C C . GLY A 1 163 ? 11.689 14.854 49.048 1.00 10.32 127 GLY A C 1
ATOM 1080 O O . GLY A 1 163 ? 12.797 14.886 48.529 1.00 10.68 127 GLY A O 1
ATOM 1081 N N . PHE A 1 164 ? 10.571 14.823 48.323 1.00 10.21 128 PHE A N 1
ATOM 1082 C CA . PHE A 1 164 ? 10.638 14.862 46.863 1.00 10.50 128 PHE A CA 1
ATOM 1083 C C . PHE A 1 164 ? 11.545 15.983 46.357 1.00 10.34 128 PHE A C 1
ATOM 1084 O O . PHE A 1 164 ? 12.304 15.792 45.393 1.00 10.18 128 PHE A O 1
ATOM 1092 N N . TYR A 1 165 ? 11.465 17.146 47.005 1.00 10.28 129 TYR A N 1
ATOM 1093 C CA . TYR A 1 165 ? 12.127 18.339 46.514 1.00 10.14 129 TYR A CA 1
ATOM 1094 C C . TYR A 1 165 ? 13.640 18.306 46.671 1.00 10.36 129 TYR A C 1
ATOM 1095 O O . TYR A 1 165 ? 14.338 19.128 46.094 1.00 11.19 129 TYR A O 1
ATOM 1104 N N . SER A 1 166 ? 14.142 17.332 47.427 1.00 10.13 130 SER A N 1
ATOM 1105 C CA . SER A 1 166 ? 15.585 17.098 47.539 1.00 10.95 130 SER A CA 1
ATOM 1106 C C . SER A 1 166 ? 16.242 16.798 46.188 1.00 10.54 130 SER A C 1
ATOM 1107 O O . SER A 1 166 ? 17.452 16.955 46.038 1.00 10.72 130 SER A O 1
ATOM 1110 N N . ALA A 1 167 ? 15.460 16.372 45.198 1.00 10.49 131 ALA A N 1
ATOM 1111 C CA . ALA A 1 167 ? 16.014 16.149 43.855 1.00 10.67 131 ALA A CA 1
ATOM 1112 C C . ALA A 1 167 ? 16.699 17.403 43.328 1.00 11.20 131 ALA A C 1
ATOM 1113 O O . ALA A 1 167 ? 17.677 17.294 42.584 1.00 11.56 131 ALA A O 1
ATOM 1115 N N . TYR A 1 168 ? 16.205 18.581 43.719 1.00 11.27 132 TYR A N 1
ATOM 1116 C CA . TYR A 1 168 ? 16.766 19.855 43.255 1.00 12.13 132 TYR A CA 1
ATOM 1117 C C . TYR A 1 168 ? 18.106 20.208 43.894 1.00 12.27 132 TYR A C 1
ATOM 1118 O O . TYR A 1 168 ? 18.743 21.188 43.512 1.00 13.30 132 TYR A O 1
ATOM 1127 N N . LEU A 1 169 ? 18.559 19.410 44.854 1.00 12.19 133 LEU A N 1
ATOM 1128 C CA . LEU A 1 169 ? 19.920 19.562 45.353 1.00 12.49 133 LEU A CA 1
ATOM 1129 C C . LEU A 1 169 ? 20.932 19.261 44.258 1.00 12.80 133 LEU A C 1
ATOM 1130 O O . LEU A 1 169 ? 21.986 19.907 44.186 1.00 13.66 133 LEU A O 1
ATOM 1135 N N . VAL A 1 170 ? 20.612 18.276 43.415 1.00 13.01 134 VAL A N 1
ATOM 1136 C CA . VAL A 1 170 ? 21.570 17.778 42.430 1.00 12.93 134 VAL A CA 1
ATOM 1137 C C . VAL A 1 170 ? 21.136 17.960 40.976 1.00 12.91 134 VAL A C 1
ATOM 1138 O O . VAL A 1 170 ? 21.957 17.757 40.072 1.00 13.53 134 VAL A O 1
ATOM 1142 N N . ALA A 1 171 ? 19.875 18.338 40.753 1.00 13.23 135 ALA A N 1
ATOM 1143 C CA . ALA A 1 171 ? 19.312 18.447 39.410 1.00 13.57 135 ALA A CA 1
ATOM 1144 C C . ALA A 1 171 ? 18.801 19.851 39.131 1.00 14.25 135 ALA A C 1
ATOM 1145 O O . ALA A 1 171 ? 18.163 20.459 39.982 1.00 14.86 135 ALA A O 1
ATOM 1147 N N . ASP A 1 172 ? 19.066 20.333 37.916 1.00 15.21 136 ASP A N 1
ATOM 1148 C CA . ASP A 1 172 ? 18.530 21.599 37.413 1.00 15.98 136 ASP A CA 1
ATOM 1149 C C . ASP A 1 172 ? 17.056 21.456 37.014 1.00 15.59 136 ASP A C 1
ATOM 1150 O O . ASP A 1 172 ? 16.257 22.379 37.175 1.00 16.71 136 ASP A O 1
ATOM 1155 N N . THR A 1 173 ? 16.725 20.297 36.450 1.00 14.22 137 THR A N 1
ATOM 1156 C CA . THR A 1 173 ? 15.393 19.984 35.941 1.00 13.63 137 THR A CA 1
ATOM 1157 C C . THR A 1 173 ? 15.044 18.572 36.393 1.00 11.87 137 THR A C 1
ATOM 1158 O O . THR A 1 173 ? 15.899 17.673 36.388 1.00 11.83 137 THR A O 1
ATOM 1162 N N . VAL A 1 174 ? 13.796 18.402 36.823 1.00 11.00 138 VAL A N 1
ATOM 1163 C CA . VAL A 1 174 ? 13.280 17.111 37.216 1.00 10.47 138 VAL A CA 1
ATOM 1164 C C . VAL A 1 174 ? 12.046 16.847 36.385 1.00 10.28 138 VAL A C 1
ATOM 1165 O O . VAL A 1 174 ? 11.181 17.712 36.255 1.00 11.04 138 VAL A O 1
ATOM 1169 N N . ILE A 1 175 ? 11.985 15.641 35.822 1.00 9.68 139 ILE A N 1
ATOM 1170 C CA A ILE A 1 175 ? 10.870 15.193 34.992 0.50 10.31 139 ILE A CA 1
ATOM 1171 C CA B ILE A 1 175 ? 10.858 15.222 35.019 0.50 9.81 139 ILE A CA 1
ATOM 1172 C C . ILE A 1 175 ? 10.271 13.963 35.655 1.00 9.29 139 ILE A C 1
ATOM 1173 O O . ILE A 1 175 ? 11.005 13.025 35.972 1.00 10.10 139 ILE A O 1
ATOM 1182 N N . VAL A 1 176 ? 8.950 13.951 35.846 1.00 8.72 140 VAL A N 1
ATOM 1183 C CA . VAL A 1 176 ? 8.259 12.840 36.495 1.00 8.94 140 VAL A CA 1
ATOM 1184 C C . VAL A 1 176 ? 7.226 12.290 35.521 1.00 8.44 140 VAL A C 1
ATOM 1185 O O . VAL A 1 176 ? 6.227 12.941 35.226 1.00 9.74 140 VAL A O 1
ATOM 1189 N N . HIS A 1 177 ? 7.472 11.083 35.026 1.00 8.63 141 HIS A N 1
ATOM 1190 C CA . HIS A 1 177 ? 6.515 10.366 34.197 1.00 8.69 141 HIS A CA 1
ATOM 1191 C C . HIS A 1 177 ? 5.747 9.434 35.137 1.00 8.26 141 HIS A C 1
ATOM 1192 O O . HIS A 1 177 ? 6.356 8.757 35.958 1.00 8.70 141 HIS A O 1
ATOM 1199 N N . SER A 1 178 ? 4.427 9.365 35.037 1.00 8.23 142 SER A N 1
ATOM 1200 C CA . SER A 1 178 ? 3.703 8.480 35.932 1.00 8.54 142 SER A CA 1
ATOM 1201 C C . SER A 1 178 ? 2.446 7.927 35.292 1.00 8.14 142 SER A C 1
ATOM 1202 O O . SER A 1 178 ? 1.779 8.592 34.485 1.00 8.37 142 SER A O 1
ATOM 1205 N N . LYS A 1 179 ? 2.166 6.677 35.645 1.00 8.31 143 LYS A N 1
ATOM 1206 C CA . LYS A 1 179 ? 1.017 5.936 35.159 1.00 9.06 143 LYS A CA 1
ATOM 1207 C C . LYS A 1 179 ? 0.357 5.216 36.324 1.00 8.98 143 LYS A C 1
ATOM 1208 O O . LYS A 1 179 ? 0.944 4.314 36.947 1.00 8.91 143 LYS A O 1
ATOM 1214 N N . ASN A 1 180 ? -0.873 5.620 36.619 1.00 9.19 144 ASN A N 1
ATOM 1215 C CA . ASN A 1 180 ? -1.716 4.992 37.634 1.00 9.36 144 ASN A CA 1
ATOM 1216 C C . ASN A 1 180 ? -2.802 4.219 36.898 1.00 8.95 144 ASN A C 1
ATOM 1217 O O . ASN A 1 180 ? -3.215 4.609 35.805 1.00 9.44 144 ASN A O 1
ATOM 1222 N N . ASN A 1 181 ? -3.275 3.123 37.471 1.00 9.40 145 ASN A N 1
ATOM 1223 C CA . ASN A 1 181 ? -4.330 2.359 36.821 1.00 10.20 145 ASN A CA 1
ATOM 1224 C C . ASN A 1 181 ? -5.550 3.199 36.448 1.00 10.29 145 ASN A C 1
ATOM 1225 O O . ASN A 1 181 ? -6.221 2.879 35.472 1.00 11.49 145 ASN A O 1
ATOM 1230 N N . ASP A 1 182 ? -5.832 4.262 37.211 1.00 10.30 146 ASP A N 1
ATOM 1231 C CA . ASP A 1 182 ? -7.030 5.081 36.999 1.00 11.38 146 ASP A CA 1
ATOM 1232 C C . ASP A 1 182 ? -6.890 6.160 35.912 1.00 11.15 146 ASP A C 1
ATOM 1233 O O . ASP A 1 182 ? -7.848 6.886 35.663 1.00 11.94 146 ASP A O 1
ATOM 1238 N N . ASP A 1 183 ? -5.735 6.284 35.266 1.00 11.05 147 ASP A N 1
ATOM 1239 C CA . ASP A 1 183 ? -5.549 7.400 34.326 1.00 10.76 147 ASP A CA 1
ATOM 1240 C C . ASP A 1 183 ? -4.554 7.020 33.229 1.00 10.54 147 ASP A C 1
ATOM 1241 O O . ASP A 1 183 ? -3.960 5.943 33.238 1.00 11.53 147 ASP A O 1
ATOM 1246 N N . GLU A 1 184 ? -4.420 7.911 32.250 1.00 11.56 148 GLU A N 1
ATOM 1247 C CA A GLU A 1 184 ? -3.406 7.756 31.214 0.50 11.38 148 GLU A CA 1
ATOM 1248 C CA B GLU A 1 184 ? -3.412 7.779 31.204 0.50 11.27 148 GLU A CA 1
ATOM 1249 C C . GLU A 1 184 ? -2.050 8.191 31.765 1.00 10.67 148 GLU A C 1
ATOM 1250 O O . GLU A 1 184 ? -1.967 8.769 32.856 1.00 10.41 148 GLU A O 1
ATOM 1261 N N . GLN A 1 185 ? -0.985 7.898 31.026 1.00 10.51 149 GLN A N 1
ATOM 1262 C CA . GLN A 1 185 ? 0.353 8.305 31.455 1.00 9.50 149 GLN A CA 1
ATOM 1263 C C . GLN A 1 185 ? 0.543 9.805 31.255 1.00 9.16 149 GLN A C 1
ATOM 1264 O O . GLN A 1 185 ? 0.220 10.336 30.185 1.00 9.97 149 GLN A O 1
ATOM 1270 N N . TYR A 1 186 ? 1.058 10.472 32.289 1.00 8.77 150 TYR A N 1
ATOM 1271 C CA . TYR A 1 186 ? 1.333 11.905 32.256 1.00 8.88 150 TYR A CA 1
ATOM 1272 C C . TYR A 1 186 ? 2.773 12.195 32.595 1.00 9.01 150 TYR A C 1
ATOM 1273 O O . TYR A 1 186 ? 3.447 11.381 33.229 1.00 8.89 150 TYR A O 1
ATOM 1282 N N . VAL A 1 187 ? 3.227 13.367 32.170 1.00 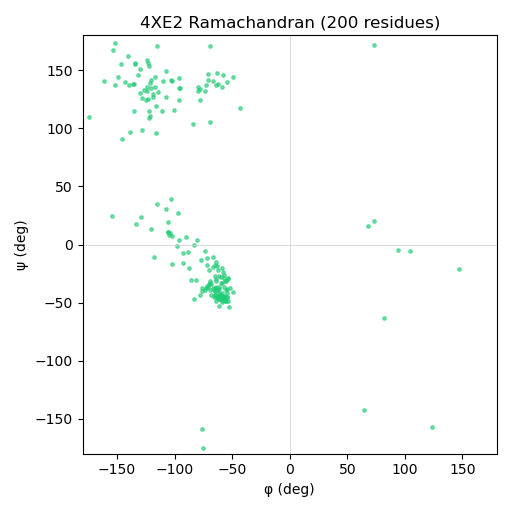8.87 151 VAL A N 1
ATOM 1283 C CA . VAL A 1 187 ? 4.553 13.830 32.495 1.00 9.62 151 VAL A CA 1
ATOM 1284 C C . VAL A 1 187 ? 4.524 15.234 33.086 1.00 8.97 151 VAL A C 1
ATOM 1285 O O . VAL A 1 187 ? 3.943 16.166 32.507 1.00 10.11 151 VAL A O 1
ATOM 1289 N N . TRP A 1 188 ? 5.135 15.348 34.267 1.00 9.66 152 TRP A N 1
ATOM 1290 C CA . TRP A 1 188 ? 5.283 16.598 35.014 1.00 9.68 152 TRP A CA 1
ATOM 1291 C C . TRP A 1 188 ? 6.712 17.055 34.822 1.00 9.86 152 TRP A C 1
ATOM 1292 O O . TRP A 1 188 ? 7.636 16.220 34.809 1.00 10.71 152 TRP A O 1
ATOM 1303 N N . GLU A 1 189 ? 6.917 18.357 34.676 1.00 11.01 153 GLU A N 1
ATOM 1304 C CA . GLU A 1 189 ? 8.276 18.865 34.517 1.00 12.81 153 GLU A CA 1
ATOM 1305 C C . GLU A 1 189 ? 8.441 20.173 35.230 1.00 12.76 153 GLU A C 1
ATOM 1306 O O . GLU A 1 189 ? 7.544 21.018 35.171 1.00 12.17 153 GLU A O 1
ATOM 1312 N N . SER A 1 190 ? 9.589 20.356 35.886 1.00 12.54 154 SER A N 1
ATOM 1313 C CA . SER A 1 190 ? 9.922 21.661 36.446 1.00 13.20 154 SER A CA 1
ATOM 1314 C C . SER A 1 190 ? 11.415 21.907 36.537 1.00 13.61 154 SER A C 1
ATOM 1315 O O . SER A 1 190 ? 12.194 21.025 36.928 1.00 13.57 154 SER A O 1
ATOM 1318 N N . SER A 1 191 ? 11.797 23.126 36.168 1.00 14.66 155 SER A N 1
ATOM 1319 C CA . SER A 1 191 ? 13.139 23.631 36.419 1.00 16.03 155 SER A CA 1
ATOM 1320 C C . SER A 1 191 ? 13.067 24.677 37.527 1.00 16.43 155 SER A C 1
ATOM 1321 O O . SER A 1 191 ? 13.870 25.614 37.546 1.00 17.42 155 SER A O 1
ATOM 1324 N N . ALA A 1 192 ? 12.113 24.513 38.447 1.00 17.05 156 ALA A N 1
ATOM 1325 C CA . ALA A 1 192 ? 11.840 25.490 39.506 1.00 18.15 156 ALA A CA 1
ATOM 1326 C C . ALA A 1 192 ? 11.354 26.814 38.899 1.00 18.55 156 ALA A C 1
ATOM 1327 O O . ALA A 1 192 ? 10.596 26.806 37.928 1.00 19.48 156 ALA A O 1
ATOM 1329 N N . GLY A 1 193 ? 11.761 27.944 39.471 1.00 19.35 157 GLY A N 1
ATOM 1330 C CA . GLY A 1 193 ? 11.310 29.241 38.977 1.00 19.11 157 GLY A CA 1
ATOM 1331 C C . GLY A 1 193 ? 9.833 29.489 39.222 1.00 18.93 157 GLY A C 1
ATOM 1332 O O . GLY A 1 193 ? 9.239 30.366 38.591 1.00 20.06 157 GLY A O 1
ATOM 1333 N N . GLY A 1 194 ? 9.236 28.698 40.116 1.00 18.23 158 GLY A N 1
ATOM 1334 C CA . GLY A 1 194 ? 7.877 28.951 40.581 1.00 17.44 158 GLY A CA 1
ATOM 1335 C C . GLY A 1 194 ? 6.773 28.212 39.845 1.00 16.60 158 GLY A C 1
ATOM 1336 O O . GLY A 1 194 ? 5.608 28.281 40.243 1.00 16.61 158 GLY A O 1
ATOM 1337 N N . GLU A 1 195 ? 7.128 27.487 38.784 1.00 16.60 159 GLU A N 1
ATOM 1338 C CA A GLU A 1 195 ? 6.122 26.825 37.960 0.50 16.30 159 GLU A CA 1
ATOM 1339 C CA B GLU A 1 195 ? 6.119 26.824 37.964 0.50 16.23 159 GLU A CA 1
ATOM 1340 C C . GLU A 1 195 ? 6.496 25.410 37.553 1.00 15.31 159 GLU A C 1
ATOM 1341 O O . GLU A 1 195 ? 7.670 25.034 37.564 1.00 15.33 159 GLU A O 1
ATOM 1352 N N . PHE A 1 196 ? 5.472 24.641 37.201 1.00 14.63 160 PHE A N 1
ATOM 1353 C CA . PHE A 1 196 ? 5.640 23.335 36.612 1.00 13.71 160 PHE A CA 1
ATOM 1354 C C . PHE A 1 196 ? 4.612 23.130 35.515 1.00 13.73 160 PHE A C 1
ATOM 1355 O O . PHE A 1 196 ? 3.610 23.835 35.447 1.00 13.91 160 PHE A O 1
ATOM 1363 N N . THR A 1 197 ? 4.864 22.157 34.654 1.00 13.03 161 THR A N 1
ATOM 1364 C CA . THR A 1 197 ? 3.899 21.808 33.623 1.00 12.79 161 THR A CA 1
ATOM 1365 C C . THR A 1 197 ? 3.501 20.341 33.718 1.00 11.99 161 THR A C 1
ATOM 1366 O O . THR A 1 197 ? 4.249 19.512 34.244 1.00 12.05 161 THR A O 1
ATOM 1370 N N . ILE A 1 198 ? 2.319 20.023 33.196 1.00 11.23 162 ILE A N 1
ATOM 1371 C CA . ILE A 1 198 ? 1.879 18.638 33.053 1.00 11.47 162 ILE A CA 1
ATOM 1372 C C . ILE A 1 198 ? 1.260 18.450 31.666 1.00 10.86 162 ILE A C 1
ATOM 1373 O O . ILE A 1 198 ? 0.501 19.306 31.193 1.00 11.59 162 ILE A O 1
ATOM 1378 N N . ALA A 1 199 ? 1.574 17.326 31.031 1.00 10.68 163 ALA A N 1
ATOM 1379 C CA . ALA A 1 199 ? 1.048 16.967 29.720 1.00 10.94 163 ALA A CA 1
ATOM 1380 C C . ALA A 1 199 ? 0.881 15.456 29.611 1.00 10.86 163 ALA A C 1
ATOM 1381 O O . ALA A 1 199 ? 1.575 14.699 30.276 1.00 10.44 163 ALA A O 1
ATOM 1383 N N . LEU A 1 200 ? -0.015 15.023 28.733 1.00 10.48 164 LEU A N 1
ATOM 1384 C CA . LEU A 1 200 ? -0.061 13.626 28.349 1.00 11.09 164 LEU A CA 1
ATOM 1385 C C . LEU A 1 200 ? 1.302 13.183 27.848 1.00 11.64 164 LEU A C 1
ATOM 1386 O O . LEU A 1 200 ? 1.981 13.921 27.126 1.00 12.16 164 LEU A O 1
ATOM 1391 N N . ASP A 1 201 ? 1.692 11.973 28.228 1.00 11.96 165 ASP A N 1
ATOM 1392 C CA . ASP A 1 201 ? 3.010 11.448 27.926 1.00 12.57 165 ASP A CA 1
ATOM 1393 C C . ASP A 1 201 ? 2.893 10.315 26.919 1.00 13.66 165 ASP A C 1
ATOM 1394 O O . ASP A 1 201 ? 2.309 9.267 27.220 1.00 14.79 165 ASP A O 1
ATOM 1399 N N . HIS A 1 202 ? 3.445 10.527 25.729 1.00 14.97 166 HIS A N 1
ATOM 1400 C CA . HIS A 1 202 ? 3.435 9.486 24.695 1.00 16.78 166 HIS A CA 1
ATOM 1401 C C . HIS A 1 202 ? 4.778 8.785 24.523 1.00 17.27 166 HIS A C 1
ATOM 1402 O O . HIS A 1 202 ? 4.949 8.005 23.584 1.00 18.89 166 HIS A O 1
ATOM 1409 N N . THR A 1 203 ? 5.714 9.046 25.436 1.00 16.62 167 THR A N 1
ATOM 1410 C CA . THR A 1 203 ? 6.987 8.329 25.462 1.00 16.90 167 THR A CA 1
ATOM 1411 C C . THR A 1 203 ? 6.764 6.924 26.020 1.00 16.85 167 THR A C 1
ATOM 1412 O O . THR A 1 203 ? 5.621 6.521 26.242 1.00 18.55 167 THR A O 1
ATOM 1416 N N . GLU A 1 204 ? 7.845 6.172 26.213 1.00 16.94 168 GLU A N 1
ATOM 1417 C CA . GLU A 1 204 ? 7.769 4.762 26.597 1.00 16.97 168 GLU A CA 1
ATOM 1418 C C . GLU A 1 204 ? 6.713 4.482 27.680 1.00 16.21 168 GLU A C 1
ATOM 1419 O O . GLU A 1 204 ? 6.807 5.009 28.792 1.00 15.83 168 GLU A O 1
ATOM 1422 N N . PRO A 1 205 ? 5.689 3.673 27.352 1.00 15.87 169 PRO A N 1
ATOM 1423 C CA . PRO A 1 205 ? 4.695 3.308 28.363 1.00 15.26 169 PRO A CA 1
ATOM 1424 C C . PRO A 1 205 ? 5.317 2.598 29.559 1.00 14.58 169 PRO A C 1
ATOM 1425 O O . PRO A 1 205 ? 6.169 1.718 29.400 1.00 15.49 169 PRO A O 1
ATOM 1429 N N . LEU A 1 206 ? 4.905 3.003 30.753 1.00 13.20 170 LEU A N 1
ATOM 1430 C CA . LEU A 1 206 ? 5.415 2.426 31.987 1.00 12.60 170 LEU A CA 1
ATOM 1431 C C . LEU A 1 206 ? 4.641 1.200 32.413 1.00 12.32 170 LEU A C 1
ATOM 1432 O O . LEU A 1 206 ? 5.129 0.422 33.231 1.00 12.82 170 LEU A O 1
ATOM 1437 N N . GLY A 1 207 ? 3.417 1.062 31.905 1.00 12.06 171 GLY A N 1
ATOM 1438 C CA . GLY A 1 207 ? 2.513 0.005 32.354 1.00 11.93 171 GLY A CA 1
ATOM 1439 C C . GLY A 1 207 ? 1.818 0.430 33.640 1.00 10.58 171 GLY A C 1
ATOM 1440 O O . GLY A 1 207 ? 0.593 0.567 33.690 1.00 10.79 171 GLY A O 1
ATOM 1441 N N . ARG A 1 208 ? 2.615 0.628 34.688 1.00 10.71 172 ARG A N 1
ATOM 1442 C CA . ARG A 1 208 ? 2.167 1.220 35.947 1.00 10.09 172 ARG A CA 1
ATOM 1443 C C . ARG A 1 208 ? 3.412 1.683 36.675 1.00 9.38 172 ARG A C 1
ATOM 1444 O O . ARG A 1 208 ? 4.434 0.985 36.663 1.00 9.97 172 ARG A O 1
ATOM 1452 N N . GLY A 1 209 ? 3.319 2.841 37.327 1.00 9.09 173 GLY A N 1
ATOM 1453 C CA . GLY A 1 209 ? 4.382 3.308 38.205 1.00 9.22 173 GLY A CA 1
ATOM 1454 C C . GLY A 1 209 ? 4.903 4.678 37.832 1.00 8.98 173 GLY A C 1
ATOM 1455 O O . GLY A 1 209 ? 4.202 5.451 37.191 1.00 9.61 173 GLY A O 1
ATOM 1456 N N . THR A 1 210 ? 6.131 4.978 38.243 1.00 9.00 174 THR A N 1
ATOM 1457 C CA . THR A 1 210 ? 6.685 6.317 38.112 1.00 9.43 174 THR A CA 1
ATOM 1458 C C . THR A 1 210 ? 8.142 6.237 37.683 1.00 9.53 174 THR A C 1
ATOM 1459 O O . THR A 1 210 ? 8.905 5.404 38.180 1.00 10.70 174 THR A O 1
ATOM 1463 N N . LYS A 1 211 ? 8.512 7.107 36.749 1.00 9.39 175 LYS A N 1
ATOM 1464 C CA . LYS A 1 211 ? 9.877 7.258 36.281 1.00 9.51 175 LYS A CA 1
ATOM 1465 C C . LYS A 1 211 ? 10.286 8.710 36.524 1.00 9.25 175 LYS A C 1
ATOM 1466 O O . LYS A 1 211 ? 9.701 9.635 35.958 1.00 9.89 175 LYS A O 1
ATOM 1472 N N . ILE A 1 212 ? 11.260 8.914 37.401 1.00 8.30 176 ILE A N 1
ATOM 1473 C CA . ILE A 1 212 ? 11.761 10.245 37.710 1.00 8.88 176 ILE A CA 1
ATOM 1474 C C . ILE A 1 212 ? 13.148 10.388 37.090 1.00 8.65 176 ILE A C 1
ATOM 1475 O O . ILE A 1 212 ? 14.032 9.541 37.302 1.00 9.57 176 ILE A O 1
ATOM 1480 N N . VAL A 1 213 ? 13.312 11.455 36.307 1.00 8.52 177 VAL A N 1
ATOM 1481 C CA . VAL A 1 213 ? 14.539 11.730 35.592 1.00 8.85 177 VAL A CA 1
ATOM 1482 C C . VAL A 1 213 ? 15.123 13.032 36.134 1.00 9.11 177 VAL A C 1
ATOM 1483 O O . VAL A 1 213 ? 14.488 14.095 36.067 1.00 9.82 177 VAL A O 1
ATOM 1487 N N . LEU A 1 214 ? 16.328 12.930 36.686 1.00 9.55 178 LEU A N 1
ATOM 1488 C CA . LEU A 1 214 ? 17.069 14.067 37.204 1.00 10.45 178 LEU A CA 1
ATOM 1489 C C . LEU A 1 214 ? 18.106 14.483 36.181 1.00 10.56 178 LEU A C 1
ATOM 1490 O O . LEU A 1 214 ? 19.015 13.717 35.872 1.00 10.54 178 LEU A O 1
ATOM 1495 N N . HIS A 1 215 ? 17.952 15.696 35.655 1.00 10.37 179 HIS A N 1
ATOM 1496 C CA . HIS A 1 215 ? 18.956 16.319 34.797 1.00 11.48 179 HIS A CA 1
ATOM 1497 C C . HIS A 1 215 ? 19.972 16.972 35.700 1.00 11.23 179 HIS A C 1
ATOM 1498 O O . HIS A 1 215 ? 19.721 18.007 36.305 1.00 11.59 179 HIS A O 1
ATOM 1505 N N . MET A 1 216 ? 21.112 16.304 35.811 1.00 11.68 180 MET A N 1
ATOM 1506 C CA . MET A 1 216 ? 22.103 16.587 36.837 1.00 12.69 180 MET A CA 1
ATOM 1507 C C . MET A 1 216 ? 22.842 17.879 36.568 1.00 13.54 180 MET A C 1
ATOM 1508 O O . MET A 1 216 ? 23.225 18.162 35.434 1.00 14.37 180 MET A O 1
ATOM 1513 N N . LYS A 1 217 ? 23.036 18.650 37.631 1.00 13.52 181 LYS A N 1
ATOM 1514 C CA . LYS A 1 217 ? 23.884 19.843 37.604 1.00 14.74 181 LYS A CA 1
ATOM 1515 C C . LYS A 1 217 ? 25.323 19.452 37.306 1.00 14.63 181 LYS A C 1
ATOM 1516 O O . LYS A 1 217 ? 25.791 18.386 37.736 1.00 14.34 181 LYS A O 1
ATOM 1522 N N . GLU A 1 218 ? 26.043 20.337 36.616 1.00 15.36 182 GLU A N 1
ATOM 1523 C CA . GLU A 1 218 ? 27.423 20.057 36.228 1.00 16.74 182 GLU A CA 1
ATOM 1524 C C . GLU A 1 218 ? 28.304 19.676 37.421 1.00 16.83 182 GLU A C 1
ATOM 1525 O O . GLU A 1 218 ? 29.085 18.716 37.336 1.00 17.97 182 GLU A O 1
ATOM 1531 N N . ASP A 1 219 ? 28.143 20.378 38.539 1.00 16.32 183 ASP A N 1
ATOM 1532 C CA . ASP A 1 219 ? 28.982 20.130 39.713 1.00 16.56 183 ASP A CA 1
ATOM 1533 C C . ASP A 1 219 ? 28.549 18.926 40.549 1.00 15.62 183 ASP A C 1
ATOM 1534 O O . ASP A 1 219 ? 29.150 18.653 41.585 1.00 16.12 183 ASP A O 1
ATOM 1539 N N . GLN A 1 220 ? 27.527 18.198 40.083 1.00 14.36 184 GLN A N 1
ATOM 1540 C CA . GLN A 1 220 ? 27.020 17.006 40.781 1.00 14.08 184 GLN A CA 1
ATOM 1541 C C . GLN A 1 220 ? 27.103 15.733 39.936 1.00 13.10 184 GLN A C 1
ATOM 1542 O O . GLN A 1 220 ? 26.539 14.690 40.298 1.00 13.02 184 GLN A O 1
ATOM 1548 N N . LEU A 1 221 ? 27.851 15.798 38.843 1.00 12.95 185 LEU A N 1
ATOM 1549 C CA . LEU A 1 221 ? 27.976 14.659 37.936 1.00 12.76 185 LEU A CA 1
ATOM 1550 C C . LEU A 1 221 ? 28.692 13.447 38.523 1.00 12.42 185 LEU A C 1
ATOM 1551 O O . LEU A 1 221 ? 28.519 12.351 38.012 1.00 12.38 185 LEU A O 1
ATOM 1556 N N . ASP A 1 222 ? 29.464 13.636 39.597 1.00 12.58 186 ASP A N 1
ATOM 1557 C CA . ASP A 1 222 ? 30.122 12.516 40.276 1.00 12.92 186 ASP A CA 1
ATOM 1558 C C . ASP A 1 222 ? 29.126 11.463 40.745 1.00 12.14 186 ASP A C 1
ATOM 1559 O O . ASP A 1 222 ? 29.489 10.302 40.887 1.00 12.22 186 ASP A O 1
ATOM 1564 N N . TYR A 1 223 ? 27.878 11.855 40.995 1.00 11.55 187 TYR A N 1
ATOM 1565 C CA . TYR A 1 223 ? 26.859 10.902 41.428 1.00 11.27 187 TYR A CA 1
ATOM 1566 C C . TYR A 1 223 ? 26.500 9.888 40.351 1.00 11.13 187 TYR A C 1
ATOM 1567 O O . TYR A 1 223 ? 25.818 8.897 40.642 1.00 12.61 187 TYR A O 1
ATOM 1576 N N . LEU A 1 224 ? 26.971 10.107 39.120 1.00 10.52 188 LEU A N 1
ATOM 1577 C CA . LEU A 1 224 ? 26.753 9.137 38.059 1.00 10.44 188 LEU A CA 1
ATOM 1578 C C . LEU A 1 224 ? 27.891 8.129 37.929 1.00 10.12 188 LEU A C 1
ATOM 1579 O O . LEU A 1 224 ? 27.773 7.181 37.153 1.00 11.43 188 LEU A O 1
ATOM 1584 N N . ASP A 1 225 ? 28.988 8.326 38.669 1.00 10.12 189 ASP A N 1
ATOM 1585 C CA . ASP A 1 225 ? 30.112 7.399 38.600 1.00 10.77 189 ASP A CA 1
ATOM 1586 C C . ASP A 1 225 ? 29.689 6.030 39.105 1.00 10.43 189 ASP A C 1
ATOM 1587 O O . ASP A 1 225 ? 29.012 5.921 40.124 1.00 10.37 189 ASP A O 1
ATOM 1592 N N . GLU A 1 226 ? 30.108 4.987 38.400 1.00 10.30 190 GLU A N 1
ATOM 1593 C CA . GLU A 1 226 ? 29.635 3.631 38.670 1.00 11.18 190 GLU A CA 1
ATOM 1594 C C . GLU A 1 226 ? 29.778 3.204 40.137 1.00 11.36 190 GLU A C 1
ATOM 1595 O O . GLU A 1 226 ? 28.797 2.755 40.743 1.00 11.51 190 GLU A O 1
ATOM 1601 N N . THR A 1 227 ? 30.972 3.309 40.719 1.00 11.98 191 THR A N 1
ATOM 1602 C CA A THR A 1 227 ? 31.172 2.856 42.093 0.50 12.89 191 THR A CA 1
ATOM 1603 C CA B THR A 1 227 ? 31.133 2.841 42.115 0.50 11.84 191 THR A CA 1
ATOM 1604 C C . THR A 1 227 ? 30.442 3.763 43.095 1.00 12.41 191 THR A C 1
ATOM 1605 O O . THR A 1 227 ? 29.932 3.307 44.122 1.00 12.41 191 THR A O 1
ATOM 1612 N N . LYS A 1 228 ? 30.405 5.053 42.787 1.00 12.17 192 LYS A N 1
ATOM 1613 C CA . LYS A 1 228 ? 29.784 6.029 43.675 1.00 12.51 192 LYS A CA 1
ATOM 1614 C C . LYS A 1 228 ? 28.289 5.760 43.813 1.00 12.23 192 LYS A C 1
ATOM 1615 O O . LYS A 1 228 ? 27.758 5.688 44.926 1.00 13.14 192 LYS A O 1
ATOM 1618 N N . ILE A 1 229 ? 27.618 5.569 42.682 1.00 11.01 193 ILE A N 1
ATOM 1619 C CA . ILE A 1 229 ? 26.184 5.347 42.711 1.00 10.69 193 ILE A CA 1
ATOM 1620 C C . ILE A 1 229 ? 25.859 3.947 43.255 1.00 10.41 193 ILE A C 1
ATOM 1621 O O . ILE A 1 229 ? 24.897 3.784 44.009 1.00 10.78 193 ILE A O 1
ATOM 1626 N N . LYS A 1 230 ? 26.669 2.942 42.914 1.00 10.66 194 LYS A N 1
ATOM 1627 C CA . LYS A 1 230 ? 26.474 1.604 43.483 1.00 11.86 194 LYS A CA 1
ATOM 1628 C C . LYS A 1 230 ? 26.510 1.653 45.014 1.00 11.70 194 LYS A C 1
ATOM 1629 O O . LYS A 1 230 ? 25.619 1.116 45.684 1.00 12.15 194 LYS A O 1
ATOM 1635 N N . ASN A 1 231 ? 27.519 2.328 45.560 1.00 12.05 195 ASN A N 1
ATOM 1636 C CA . ASN A 1 231 ? 27.673 2.410 47.012 1.00 12.44 195 ASN A CA 1
ATOM 1637 C C . ASN A 1 231 ? 26.530 3.157 47.664 1.00 13.01 195 ASN A C 1
ATOM 1638 O O . ASN A 1 231 ? 26.002 2.733 48.693 1.00 13.79 195 ASN A O 1
ATOM 1643 N N . LEU A 1 232 ? 26.135 4.262 47.051 1.00 13.11 196 LEU A N 1
ATOM 1644 C CA . LEU A 1 232 ? 25.017 5.046 47.540 1.00 13.81 196 LEU A CA 1
ATOM 1645 C C . LEU A 1 232 ? 23.712 4.251 47.542 1.00 13.48 196 LEU A C 1
ATOM 1646 O O . LEU A 1 232 ? 22.940 4.324 48.504 1.00 13.30 196 LEU A O 1
ATOM 1651 N N . VAL A 1 233 ? 23.469 3.478 46.482 1.00 12.47 197 VAL A N 1
ATOM 1652 C CA . VAL A 1 233 ? 22.262 2.653 46.422 1.00 12.92 197 VAL A CA 1
ATOM 1653 C C . VAL A 1 233 ? 22.286 1.612 47.541 1.00 13.53 197 VAL A C 1
ATOM 1654 O O . VAL A 1 233 ? 21.299 1.449 48.257 1.00 14.46 197 VAL A O 1
ATOM 1658 N N . LYS A 1 234 ? 23.421 0.941 47.714 1.00 13.89 198 LYS A N 1
ATOM 1659 C CA . LYS A 1 234 ? 23.586 -0.030 48.802 1.00 14.79 198 LYS A CA 1
ATOM 1660 C C . LYS A 1 234 ? 23.316 0.599 50.166 1.00 14.82 198 LYS A C 1
ATOM 1661 O O . LYS A 1 234 ? 22.555 0.054 50.985 1.00 15.77 198 LYS A O 1
ATOM 1667 N N . LYS A 1 235 ? 23.924 1.758 50.394 1.00 14.79 199 LYS A N 1
ATOM 1668 C CA . LYS A 1 235 ? 23.835 2.470 51.663 1.00 16.01 199 LYS A CA 1
ATOM 1669 C C . LYS A 1 235 ? 22.401 2.858 52.000 1.00 16.14 199 LYS A C 1
ATOM 1670 O O . LYS A 1 235 ? 22.010 2.826 53.166 1.00 17.62 199 LYS A O 1
ATOM 1676 N N . HIS A 1 236 ? 21.627 3.221 50.980 1.00 16.35 200 HIS A N 1
ATOM 1677 C CA . HIS A 1 236 ? 20.299 3.785 51.192 1.00 17.62 200 HIS A CA 1
ATOM 1678 C C . HIS A 1 236 ? 19.157 2.825 50.860 1.00 18.20 200 HIS A C 1
ATOM 1679 O O . HIS A 1 236 ? 18.011 3.248 50.682 1.00 19.13 200 HIS A O 1
ATOM 1686 N N . SER A 1 237 ? 19.458 1.528 50.824 1.00 19.02 201 SER A N 1
ATOM 1687 C CA . SER A 1 237 ? 18.430 0.524 50.549 1.00 19.75 201 SER A CA 1
ATOM 1688 C C . SER A 1 237 ? 18.424 -0.690 51.493 1.00 20.43 201 SER A C 1
ATOM 1689 O O . SER A 1 237 ? 17.828 -1.715 51.160 1.00 20.43 201 SER A O 1
ATOM 1692 N N . GLU A 1 238 ? 19.062 -0.584 52.662 1.00 21.66 202 GLU A N 1
ATOM 1693 C CA . GLU A 1 238 ? 19.206 -1.742 53.573 1.00 22.70 202 GLU A CA 1
ATOM 1694 C C . GLU A 1 238 ? 17.879 -2.416 53.952 1.00 22.32 202 GLU A C 1
ATOM 1695 O O . GLU A 1 238 ? 17.798 -3.648 54.036 1.00 22.40 202 GLU A O 1
ATOM 1701 N N . PHE A 1 239 ? 16.845 -1.604 54.153 1.00 22.03 203 PHE A N 1
ATOM 1702 C CA . PHE A 1 239 ? 15.549 -2.108 54.600 1.00 21.92 203 PHE A CA 1
ATOM 1703 C C . PHE A 1 239 ? 14.499 -2.139 53.490 1.00 21.43 203 PHE A C 1
ATOM 1704 O O . PHE A 1 239 ? 13.326 -2.406 53.742 1.00 22.13 203 PHE A O 1
ATOM 1712 N N . ILE A 1 240 ? 14.922 -1.886 52.254 1.00 20.27 204 ILE A N 1
ATOM 1713 C CA . ILE A 1 240 ? 13.989 -1.851 51.132 1.00 20.16 204 ILE A CA 1
ATOM 1714 C C . ILE A 1 240 ? 13.645 -3.273 50.713 1.00 20.44 204 ILE A C 1
ATOM 1715 O O . ILE A 1 240 ? 14.534 -4.076 50.414 1.00 21.50 204 ILE A O 1
ATOM 1720 N N . GLN A 1 241 ? 12.346 -3.571 50.705 1.00 20.18 205 GLN A N 1
ATOM 1721 C CA . GLN A 1 241 ? 11.834 -4.929 50.518 1.00 20.79 205 GLN A CA 1
ATOM 1722 C C . GLN A 1 241 ? 11.412 -5.227 49.080 1.00 19.76 205 GLN A C 1
ATOM 1723 O O . GLN A 1 241 ? 10.541 -6.065 48.845 1.00 20.79 205 GLN A O 1
ATOM 1729 N N . TYR A 1 242 ? 12.038 -4.534 48.127 1.00 18.13 206 TYR A N 1
ATOM 1730 C CA . TYR A 1 242 ? 11.775 -4.703 46.700 1.00 17.27 206 TYR A CA 1
ATOM 1731 C C . TYR A 1 242 ? 13.101 -4.834 45.959 1.00 16.88 206 TYR A C 1
ATOM 1732 O O . TYR A 1 242 ? 14.088 -4.213 46.358 1.00 18.10 206 TYR A O 1
ATOM 1741 N N . PRO A 1 243 ? 13.135 -5.639 44.883 1.00 16.33 207 PRO A N 1
ATOM 1742 C CA . PRO A 1 243 ? 14.375 -5.792 44.120 1.00 15.64 207 PRO A CA 1
ATOM 1743 C C . PRO A 1 243 ? 14.769 -4.493 43.428 1.00 15.03 207 PRO A C 1
ATOM 1744 O O . PRO A 1 243 ? 13.902 -3.764 42.934 1.00 14.54 207 PRO A O 1
ATOM 1748 N N . ILE A 1 244 ? 16.070 -4.220 43.422 1.00 14.32 208 ILE A N 1
ATOM 1749 C CA . ILE A 1 244 ? 16.637 -3.060 42.744 1.00 14.26 208 ILE A CA 1
ATOM 1750 C C . ILE A 1 244 ? 17.591 -3.553 41.670 1.00 13.62 208 ILE A C 1
ATOM 1751 O O . ILE A 1 244 ? 18.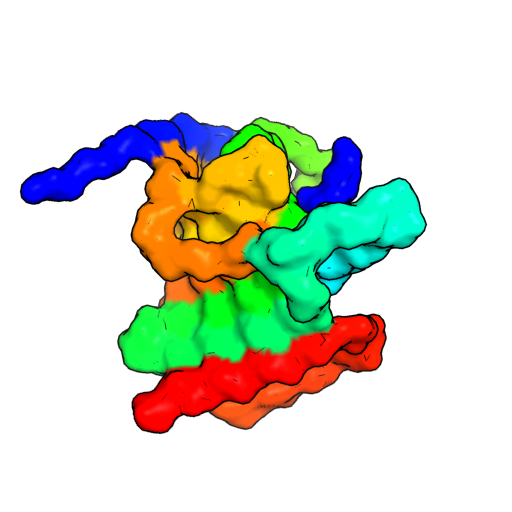440 -4.420 41.930 1.00 15.42 208 ILE A O 1
ATOM 1756 N N . SER A 1 245 ? 17.414 -3.026 40.460 1.00 13.02 209 SER A N 1
ATOM 1757 C CA A SER A 1 245 ? 18.320 -3.252 39.334 0.50 12.97 209 SER A CA 1
ATOM 1758 C CA B SER A 1 245 ? 18.361 -3.260 39.389 0.50 13.10 209 SER A CA 1
ATOM 1759 C C . SER A 1 245 ? 19.082 -1.964 39.058 1.00 12.02 209 SER A C 1
ATOM 1760 O O . SER A 1 245 ? 18.460 -0.917 38.857 1.00 13.11 209 SER A O 1
ATOM 1765 N N A LEU A 1 246 ? 20.410 -2.020 39.038 0.80 10.89 210 LEU A N 1
ATOM 1766 N N B LEU A 1 246 ? 20.406 -2.051 39.038 0.20 11.00 210 LEU A N 1
ATOM 1767 C CA A LEU A 1 246 ? 21.228 -0.837 38.808 0.80 10.84 210 LEU A CA 1
ATOM 1768 C CA B LEU A 1 246 ? 21.262 -0.947 38.661 0.20 9.94 210 LEU A CA 1
ATOM 1769 C C A LEU A 1 246 ? 22.018 -1.010 37.510 0.80 10.44 210 LEU A C 1
ATOM 1770 C C B LEU A 1 246 ? 21.693 -1.185 37.223 0.20 9.15 210 LEU A C 1
ATOM 1771 O O A LEU A 1 246 ? 22.832 -1.936 37.394 0.80 10.88 210 LEU A O 1
ATOM 1772 O O B LEU A 1 246 ? 22.427 -2.131 36.926 0.20 9.11 210 LEU A O 1
ATOM 1781 N N A LEU A 1 247 ? 21.769 -0.128 36.544 0.80 11.30 211 LEU A N 1
ATOM 1782 N N B LEU A 1 247 ? 21.207 -0.345 36.324 0.20 8.43 211 L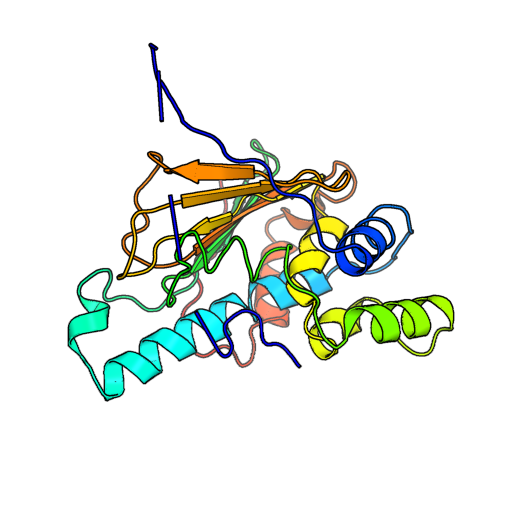EU A N 1
ATOM 1783 C CA A LEU A 1 247 ? 22.437 -0.177 35.248 0.80 12.06 211 LEU A CA 1
ATOM 1784 C CA B LEU A 1 247 ? 21.513 -0.479 34.914 0.20 8.08 211 LEU A CA 1
ATOM 1785 C C A LEU A 1 247 ? 23.715 0.653 35.195 0.80 12.20 211 LEU A C 1
ATOM 1786 C C B LEU A 1 247 ? 22.440 0.643 34.491 0.20 7.67 211 LEU A C 1
ATOM 1787 O O A LEU A 1 247 ? 23.847 1.687 35.870 0.80 12.12 211 LEU A O 1
ATOM 1788 O O B LEU A 1 247 ? 22.020 1.785 34.338 0.20 7.39 211 LEU A O 1
ATOM 1797 N N A THR A 1 248 ? 24.668 0.179 34.402 0.80 12.45 212 THR A N 1
ATOM 1798 N N B THR A 1 248 ? 23.703 0.308 34.316 0.20 7.60 212 THR A N 1
ATOM 1799 C CA A THR A 1 248 ? 25.829 0.973 34.034 0.80 13.27 212 THR A CA 1
ATOM 1800 C CA B THR A 1 248 ? 24.712 1.270 33.916 0.20 8.04 212 THR A CA 1
ATOM 1801 C C A THR A 1 248 ? 25.837 1.034 32.515 0.80 13.78 212 THR A C 1
ATOM 1802 C C B THR A 1 248 ? 24.727 1.392 32.401 0.20 8.29 212 THR A C 1
ATOM 1803 O O A THR A 1 248 ? 25.789 -0.004 31.857 0.80 13.50 212 THR A O 1
ATOM 1804 O O B THR A 1 248 ? 25.001 0.418 31.704 0.20 7.89 212 THR A O 1
ATOM 1811 N N A ILE A 1 249 ? 25.895 2.243 31.960 0.80 14.67 213 ILE A N 1
ATOM 1812 N N B ILE A 1 249 ? 24.417 2.579 31.890 0.20 8.94 213 ILE A N 1
ATOM 1813 C CA A ILE A 1 249 ? 25.937 2.391 30.505 0.80 16.44 213 ILE A CA 1
ATOM 1814 C CA B ILE A 1 249 ? 24.494 2.826 30.455 0.20 9.87 213 ILE A CA 1
ATOM 1815 C C A ILE A 1 249 ? 27.386 2.470 30.029 0.80 17.65 213 ILE A C 1
ATOM 1816 C C B ILE A 1 249 ? 25.880 3.325 30.104 0.20 10.54 213 ILE A C 1
ATOM 1817 O O A ILE A 1 249 ? 28.148 3.324 30.490 0.80 18.51 213 ILE A O 1
ATOM 1818 O O B ILE A 1 249 ? 26.241 4.435 30.476 0.20 10.56 213 ILE A O 1
ATOM 1827 N N A LYS A 1 250 ? 27.759 1.558 29.134 0.80 18.74 214 LYS A N 1
ATOM 1828 N N B LYS A 1 250 ? 26.644 2.523 29.369 0.20 11.33 214 LYS A N 1
ATOM 1829 C CA A LYS A 1 250 ? 29.119 1.482 28.598 0.80 19.84 214 LYS A CA 1
ATOM 1830 C CA B LYS A 1 250 ? 28.032 2.862 29.064 0.20 12.09 214 LYS A CA 1
ATOM 1831 C C A LYS A 1 250 ? 29.188 2.096 27.210 0.80 20.62 214 LYS A C 1
ATOM 1832 C C B LYS A 1 250 ? 28.269 3.052 27.571 0.20 12.51 214 LYS A C 1
ATOM 1833 O O A LYS A 1 250 ? 28.235 1.997 26.434 0.80 21.49 214 LYS A O 1
ATOM 1834 O O B LYS A 1 250 ? 28.518 4.169 27.113 0.20 13.28 214 LYS A O 1
#

Radius of gyration: 16.77 Å; Cα contacts (8 Å, |Δi|>4): 451; chains: 1; bounding box: 39×38×51 Å

InterPro domains:
  IPR001404 Heat shock protein Hsp90 family [MF_00505] (4-659)
  IPR001404 Heat shock protein Hsp90 family [NF003555] (8-657)
  IPR001404 Heat shock protein Hsp90 family [PF00183] (186-680)
  IPR001404 Heat shock protein Hsp90 family [PIRSF002583] (4-692)
  IPR001404 Heat shock protein Hsp90 family [PTHR11528] (4-677)
  IPR003594 Histidine kinase/HSP90-like ATPase domain [PF02518] (31-183)
  IPR003594 Histidine kinase/HSP90-like ATPase domain [SM00387] (29-168)
  IPR019805 Heat shock protein Hsp90, conserved site [PS00298] (27-36)
  IPR020568 Ribosomal protein uS5 domain 2-type superfamily [SSF54211] (260-515)
  IPR020575 Heat shock protein Hsp90, N-terminal [PR00775] (7-27)
  IPR020575 Heat shock protein Hsp90, N-terminal [PR00775] (28-50)
  IPR020575 Heat shock protein Hsp90, N-terminal [PR00775] (77-94)
  IPR020575 Heat shock protein Hsp90, N-terminal [PR00775] (95-112)
  IPR020575 Heat shock protein Hsp90, N-terminal [PR00775] (121-143)
  IPR020575 Heat shock protein Hsp90, N-terminal [PR00775] (172-189)
  IPR020575 Heat shock protein Hsp90, N-terminal [PR00775] (190-208)
  IPR020575 Heat shock protein Hsp90, N-terminal [cd16927] (16-204)
  IPR036890 Histidine kinase/HSP90-like ATPase superfamily [G3DSA:3.30.565.10] (1-223)
  IPR036890 Histidine kinase/HSP90-like ATPase superfamily [SSF55874] (6-211)
  IPR037196 HSP90, C-terminal domain [G3DSA:1.20.120.790] (515-663)

Foldseek 3Di:
DADLPPPVDDWDKDKDFFDPLLLVLLCCLQVDDDDDLLLLVLLLQVVLLVQLVVQVVVCVVPVCQCVLPVAFAKEWEQDLVQQKIKIWGQGQWAAPVSCVDSVGHDDAPQRVVVVVCCVVVVDHPSCCNVRNSSNSSLSNFAQKKKKWFDHPVHAIKIKIDSRPGMIMMIGDPPDDPSGTMMMMGNGDPVRSVCSDDVNVVVSCVVSCPPRPHYYHYDYDD

Nearest PDB structures (foldseek):
  4xe2-assembly1_A  TM=1.005E+00  e=6.455E-46  Dictyostelium discoideum
  2yge-assembly1_A  TM=9.806E-01  e=1.710E-32  Saccharomyces cerevisiae
  2wer-assembly2_B  TM=9.778E-01  e=1.928E-32  Saccharomyces cerevisiae
  7ull-assembly1_A  TM=9.143E-01  e=1.690E-26  Homo sapiens
  2hg1-assembly2_B  TM=9.237E-01  e=2.672E-25  Canis lupus familiaris

Solvent-accessible surface area: 11113 Å² total; per-residue (Å²): 78,69,58,18,16,93,174,214,101,146,82,166,92,82,174,33,105,6,39,60,57,1,54,94,0,2,50,55,0,58,123,55,172,28,107,84,20,31,4,1,0,108,2,13,0,15,11,2,15,39,0,0,47,54,3,78,120,73,16,124,130,70,82,61,26,34,147,47,73,100,96,36,48,0,50,0,28,8,34,121,137,53,88,11,0,15,3,40,6,5,0,17,2,4,20,46,79,38,0,21,94,32,0,0,38,88,58,54,113,17,2,89,80,0,22,98,60,30,92,86,62,73,8,65,11,49,74,0,4,130,40,14,2,6,13,5,1,3,0,0,0,1,84,24,0,21,0,18,0,38,15,63,129,41,111,13,33,31,0,78,3,70,15,78,13,90,2,39,2,14,80,12,160,77,87,114,17,26,2,0,0,34,14,20,0,72,10,27,120,116,30,43,105,36,5,48,105,91,53,2,98,81,22,9,125,134,32,22,140,158,43,144,17,86,51,49,59,81,78,95,143

GO terms:
  GO:0005829 cytosol (C, IDA)
  GO:0045335 phagocytic vesicle (C, HDA)
  GO:0031012 extracellular matrix (C, HDA)
  GO:0050821 protein stabilization (P, IMP)
  GO:0060176 regulation of aggregation involved in sorocarp development (P, IMP)
  GO:0005515 protein binding (F, IPI)

CATH classification: 3.30.565.10

Organism: Dictyostelium discoideum (NCBI:txid44689)

Secondary structure (DSSP, 8-state):
---TT-------EEEEE--HHHHHHHHHHHSS--S--THHHHHHHHHHHHHHHHHHHHHHH-GGGGTT-----EEEEEETTTTEEEEEE-S----HHHHHIIIIIS--TTHHHHHHHHHHTSS-GGGGGGGT-GGGGGGGTEEEEEEEEE-TTS--EEEEE-STTEEEEEE--SS--SSEEEEEEEE-GGGGGGGSHHHHHHHHHHT-TT--S-EEE----

B-factor: mean 17.26, std 7.99, range [4.16, 82.8]